Protein AF-A0A8T4WF55-F1 (afdb_monomer_lite)

Radius of gyration: 20.87 Å; chains: 1; bounding box: 48×41×67 Å

Secondary structure (DSSP, 8-state):
--HHHHHHHHHHHH---SS-EEE-SS-SS-SSSTTTSGGGGHHHHHHHHHHHHHTT--EEEE-SSSSEEEEEETTEEEEEE--SSSPP--BTTB--S-EEEEEEE-SS-EEEEEEETTS-EEEEEEES--SS--EEEESS-TT-EE-TT---EEEESS--SEEEEEETT---BSS-----SSSEEEEEEEEEE-TTS-EEEEEEEEEE---------SPPPSS---GGGGS---------------------

Foldseek 3Di:
DDDVVVVVLVVLVPDPDQEAEAEDAFFLFDQFQQCNGVNVCPVVSVVVVVSCLVSVHQEYEYEPQLFWDWDAFANYIYIYQHVCPDQHDDGLVHRGARWGWDWDDDPQKIKIFTAGPVGDTPDIDMPPDPDFKDKDWGDDDFQEEDAQQAFIDIGINHDFPDKWKDKPNDDTDRDNHGHHHDFAKMKIKIWTQHPVRDIDIDMGIYGHDHDDPPPDPDDDPPDDDDCVVVPPDGDRDDDDDDDDDDDDDDDD

pLDDT: mean 85.97, std 22.41, range [23.88, 98.75]

Structure (mmCIF, N/CA/C/O backbone):
data_AF-A0A8T4WF55-F1
#
_entry.id   AF-A0A8T4WF55-F1
#
loop_
_atom_site.group_PDB
_atom_site.id
_atom_site.type_symbol
_atom_site.label_atom_id
_atom_site.label_alt_id
_atom_site.label_comp_id
_atom_site.label_asym_id
_atom_site.label_entity_id
_atom_site.label_seq_id
_atom_site.pdbx_PDB_ins_code
_atom_site.Cartn_x
_atom_site.Cartn_y
_atom_site.Cartn_z
_atom_site.occupancy
_atom_site.B_iso_or_equiv
_atom_site.auth_seq_id
_atom_site.auth_comp_id
_atom_site.auth_asym_id
_atom_site.auth_atom_id
_atom_site.pdbx_PDB_model_num
ATOM 1 N N . THR A 1 1 ? -4.989 21.427 3.850 1.00 78.00 1 THR A N 1
ATOM 2 C CA . THR A 1 1 ? -5.454 22.526 4.748 1.00 78.00 1 THR A CA 1
ATOM 3 C C . THR A 1 1 ? -6.958 22.727 4.587 1.00 78.00 1 THR A C 1
ATOM 5 O O . THR A 1 1 ? -7.558 22.082 3.737 1.00 78.00 1 THR A O 1
ATOM 8 N N . GLY A 1 2 ? -7.578 23.625 5.363 1.00 93.19 2 GLY A N 1
ATOM 9 C CA . GLY A 1 2 ? -8.972 24.040 5.171 1.00 93.19 2 GLY A CA 1
ATOM 10 C C . GLY A 1 2 ? -9.966 23.303 6.067 1.00 93.19 2 GLY A C 1
ATOM 11 O O . GLY A 1 2 ? -9.605 22.371 6.779 1.00 93.19 2 GLY A O 1
ATOM 12 N N . ALA A 1 3 ? -11.232 23.720 6.001 1.00 97.38 3 ALA A N 1
ATOM 13 C CA . ALA A 1 3 ? -12.251 23.343 6.983 1.00 97.38 3 ALA A CA 1
ATOM 14 C C . ALA A 1 3 ? -12.479 21.824 7.120 1.00 97.38 3 ALA A C 1
ATOM 16 O O . ALA A 1 3 ? -12.722 21.350 8.222 1.00 97.38 3 ALA A O 1
ATOM 17 N N . GLN A 1 4 ? -12.386 21.050 6.029 1.00 96.25 4 GLN A N 1
ATOM 18 C CA . GLN A 1 4 ? -12.525 19.587 6.095 1.00 96.25 4 GLN A CA 1
ATOM 19 C C . GLN A 1 4 ? -11.337 18.932 6.808 1.00 96.25 4 GLN A C 1
ATOM 21 O O . GLN A 1 4 ? -11.531 18.016 7.598 1.00 96.25 4 GLN A O 1
ATOM 26 N N . TYR A 1 5 ? -10.119 19.406 6.540 1.00 96.62 5 TYR A N 1
ATOM 27 C CA . TYR A 1 5 ? -8.919 18.891 7.193 1.00 96.62 5 TYR A CA 1
ATOM 28 C C . TYR A 1 5 ? -8.912 19.253 8.682 1.00 96.62 5 TYR A C 1
ATOM 30 O O . TYR A 1 5 ? -8.642 18.399 9.512 1.00 96.62 5 TYR A O 1
ATOM 38 N N . GLU A 1 6 ? -9.247 20.501 9.022 1.00 97.62 6 GLU A N 1
ATOM 39 C CA . GLU A 1 6 ? -9.339 20.967 10.414 1.00 97.62 6 GLU A CA 1
ATOM 40 C C . GLU A 1 6 ? -10.391 20.177 11.203 1.00 97.62 6 GLU A C 1
ATOM 42 O O . GLU A 1 6 ? -10.099 19.696 12.290 1.00 97.62 6 GLU A O 1
ATOM 47 N N . TRP A 1 7 ? -11.570 19.942 10.616 1.00 98.19 7 TRP A N 1
ATOM 48 C CA . TRP A 1 7 ? -12.588 19.078 11.219 1.00 98.19 7 TRP A CA 1
ATOM 49 C C . TRP A 1 7 ? -12.083 17.649 11.465 1.00 98.19 7 TRP A C 1
ATOM 51 O O . TRP A 1 7 ? -12.358 17.081 12.516 1.00 98.19 7 TRP A O 1
ATOM 61 N N . LEU A 1 8 ? -11.358 17.066 10.506 1.00 98.31 8 LEU A N 1
ATOM 62 C CA . LEU A 1 8 ? -10.841 15.703 10.630 1.00 98.31 8 LEU A CA 1
ATOM 63 C C . LEU A 1 8 ? -9.774 15.593 11.725 1.00 98.31 8 LEU A C 1
ATOM 65 O O . LEU A 1 8 ? -9.762 14.605 12.453 1.00 98.31 8 LEU A O 1
ATOM 69 N N . VAL A 1 9 ? -8.905 16.601 11.849 1.00 98.44 9 VAL A N 1
ATOM 70 C CA . VAL A 1 9 ? -7.944 16.698 12.958 1.00 98.44 9 VAL A CA 1
ATOM 71 C C . VAL A 1 9 ? -8.695 16.710 14.288 1.00 98.44 9 VAL A C 1
ATOM 73 O O . VAL A 1 9 ? -8.457 15.839 15.118 1.00 98.44 9 VAL A O 1
ATOM 76 N N . ASP A 1 10 ? -9.662 17.617 14.452 1.00 98.25 10 ASP A N 1
ATOM 77 C CA . ASP A 1 10 ? -10.437 17.727 15.692 1.00 98.25 10 ASP A CA 1
ATOM 78 C C . ASP A 1 10 ? -11.186 16.417 16.029 1.00 98.25 10 ASP A C 1
ATOM 80 O O . ASP A 1 10 ? -11.230 15.997 17.188 1.00 98.25 10 ASP A O 1
ATOM 84 N N . ASP A 1 11 ? -11.773 15.739 15.037 1.00 98.25 11 ASP A N 1
ATOM 85 C CA . ASP A 1 11 ? -12.493 14.469 15.232 1.00 98.25 11 ASP A CA 1
ATOM 86 C C . ASP A 1 11 ? -11.556 13.339 15.699 1.00 98.25 11 ASP A C 1
ATOM 88 O O . ASP A 1 11 ? -11.872 12.606 16.642 1.00 98.25 11 ASP A O 1
ATOM 92 N N . LEU A 1 12 ? -10.369 13.235 15.090 1.00 98.31 12 LEU A N 1
ATOM 93 C CA . LEU A 1 12 ? -9.376 12.211 15.422 1.00 98.31 12 LEU A CA 1
ATOM 94 C C . LEU A 1 12 ? -8.677 12.458 16.767 1.00 98.31 12 LEU A C 1
ATOM 96 O O . LEU A 1 12 ? -8.427 11.482 17.487 1.00 98.31 12 LEU A O 1
ATOM 100 N N . GLU A 1 13 ? -8.410 13.721 17.112 1.00 97.31 13 GLU A N 1
ATOM 101 C CA . GLU A 1 13 ? -7.762 14.122 18.369 1.00 97.31 13 GLU A CA 1
ATOM 102 C C . GLU A 1 13 ? -8.701 13.982 19.580 1.00 97.31 13 GLU A C 1
ATOM 104 O O . GLU A 1 13 ? -8.257 13.738 20.705 1.00 97.31 13 GLU A O 1
ATOM 109 N N . THR A 1 14 ? -10.015 14.142 19.383 1.00 97.44 14 THR A N 1
ATOM 110 C CA . THR A 1 14 ? -10.989 14.144 20.492 1.00 97.44 14 THR A CA 1
ATOM 111 C C . THR A 1 14 ? -11.564 12.769 20.831 1.00 97.44 14 THR A C 1
ATOM 113 O O . THR A 1 14 ? -12.209 12.614 21.875 1.00 97.44 14 THR A O 1
ATOM 116 N N . THR A 1 15 ? -11.336 11.753 19.995 1.00 96.31 15 THR A N 1
ATOM 117 C CA . THR A 1 15 ? -11.817 10.387 20.240 1.00 96.31 15 THR A CA 1
ATOM 118 C C . THR A 1 15 ? -10.875 9.581 21.142 1.00 96.31 15 THR A C 1
ATOM 120 O O . THR A 1 15 ? -9.658 9.591 20.991 1.00 96.31 15 THR A O 1
ATOM 123 N N . ASP A 1 16 ? -11.449 8.804 22.065 1.00 95.25 16 ASP A N 1
ATOM 124 C CA . ASP A 1 16 ? -10.729 7.859 22.934 1.00 95.25 16 ASP A CA 1
ATOM 125 C C . ASP A 1 16 ? -10.690 6.426 22.368 1.00 95.25 16 ASP A C 1
ATOM 127 O O . ASP A 1 16 ? -10.241 5.482 23.028 1.00 95.25 16 ASP A O 1
ATOM 131 N N . LYS A 1 17 ? -11.214 6.232 21.151 1.00 95.12 17 LYS A N 1
ATOM 132 C CA . LYS A 1 17 ? -11.330 4.916 20.521 1.00 95.12 17 LYS A CA 1
ATOM 133 C C . LYS A 1 17 ? -9.976 4.472 19.977 1.00 95.12 17 LYS A C 1
ATOM 135 O O . LYS A 1 17 ? -9.333 5.188 19.220 1.00 95.12 17 LYS A O 1
ATOM 140 N N . GLN A 1 18 ? -9.586 3.250 20.334 1.00 93.06 18 GLN A N 1
ATOM 141 C CA . GLN A 1 18 ? -8.330 2.642 19.884 1.00 93.06 18 GLN A CA 1
ATOM 142 C C . GLN A 1 18 ? -8.372 2.196 18.422 1.00 93.06 18 GLN A C 1
ATOM 144 O O . GLN A 1 18 ? -7.344 2.177 17.758 1.00 93.06 18 GLN A O 1
ATOM 149 N N . ILE A 1 19 ? -9.553 1.814 17.934 1.00 96.00 19 ILE A N 1
ATOM 150 C CA . ILE A 1 19 ? -9.743 1.354 16.562 1.00 96.00 19 ILE A CA 1
ATOM 151 C C . ILE A 1 19 ? -10.453 2.465 15.797 1.00 96.00 19 ILE A C 1
ATOM 153 O O . ILE A 1 19 ? -11.597 2.803 16.115 1.00 96.00 19 ILE A O 1
ATOM 157 N N . LYS A 1 20 ? -9.766 3.032 14.805 1.00 97.50 20 LYS A N 1
ATOM 158 C CA . LYS A 1 20 ? -10.220 4.194 14.035 1.00 97.50 20 LYS A CA 1
ATOM 159 C C . LYS A 1 20 ? -10.255 3.837 12.549 1.00 97.50 20 LYS A C 1
ATOM 161 O O . LYS A 1 20 ? -9.233 3.475 11.969 1.00 97.50 20 LYS A O 1
ATOM 166 N N . PHE A 1 21 ? -11.435 3.940 11.949 1.00 97.88 21 PHE A N 1
ATOM 167 C CA . PHE A 1 21 ? -11.649 3.751 10.516 1.00 97.88 21 PHE A CA 1
ATOM 168 C C . PHE A 1 21 ? -11.911 5.112 9.888 1.00 97.88 21 PHE A C 1
ATOM 170 O O . PHE A 1 21 ? -12.849 5.798 10.296 1.00 97.88 21 PHE A O 1
ATOM 177 N N . VAL A 1 22 ? -11.127 5.480 8.880 1.00 98.62 22 VAL A N 1
ATOM 178 C CA . VAL A 1 22 ? -11.409 6.644 8.038 1.00 98.62 22 VAL A CA 1
ATOM 179 C C . VAL A 1 22 ? -11.886 6.142 6.682 1.00 98.62 22 VAL A C 1
ATOM 181 O O . VAL A 1 22 ? -11.303 5.223 6.115 1.00 98.62 22 VAL A O 1
ATOM 184 N N . ILE A 1 23 ? -12.970 6.718 6.167 1.00 98.38 23 ILE A N 1
ATOM 185 C CA . ILE A 1 23 ? -13.566 6.302 4.895 1.00 98.38 23 ILE A CA 1
ATOM 186 C C . ILE A 1 23 ? -13.604 7.503 3.958 1.00 98.38 23 ILE A C 1
ATOM 188 O O . ILE A 1 23 ? -14.176 8.542 4.289 1.00 98.38 23 ILE A O 1
ATOM 192 N N . GLY A 1 24 ? -13.006 7.348 2.781 1.00 97.56 24 GLY A N 1
ATOM 193 C CA . GLY A 1 24 ? -13.050 8.320 1.693 1.00 97.56 24 GLY A CA 1
ATOM 194 C C . GLY A 1 24 ? -13.413 7.652 0.371 1.00 97.56 24 GLY A C 1
ATOM 195 O O . GLY A 1 24 ? -13.607 6.444 0.310 1.00 97.56 24 GLY A O 1
ATOM 196 N N . HIS A 1 25 ? -13.551 8.431 -0.702 1.00 97.94 25 HIS A N 1
ATOM 197 C CA . HIS A 1 25 ? -13.807 7.849 -2.023 1.00 97.94 25 HIS A CA 1
ATOM 198 C C . HIS A 1 25 ? -12.514 7.559 -2.791 1.00 97.94 25 HIS A C 1
ATOM 200 O O . HIS A 1 25 ? -12.365 6.454 -3.302 1.00 97.94 25 HIS A O 1
ATOM 206 N N . GLN A 1 26 ? -11.602 8.533 -2.863 1.00 98.00 26 GLN A N 1
ATOM 207 C CA . GLN A 1 26 ? -10.385 8.457 -3.675 1.00 98.00 26 GLN A CA 1
ATOM 208 C C . GLN A 1 26 ? -9.217 7.838 -2.893 1.00 98.00 26 GLN A C 1
ATOM 210 O O . GLN A 1 26 ? -9.010 8.224 -1.746 1.00 98.00 26 GLN A O 1
ATOM 215 N N . PRO A 1 27 ? -8.426 6.934 -3.488 1.00 98.25 27 PRO A N 1
ATOM 216 C CA . PRO A 1 27 ? -7.264 6.340 -2.833 1.00 98.25 27 PRO A CA 1
ATOM 217 C C . PRO A 1 27 ? -6.122 7.345 -2.625 1.00 98.25 27 PRO A C 1
ATOM 219 O O . PRO A 1 27 ? -5.919 8.260 -3.426 1.00 98.25 27 PRO A O 1
ATOM 222 N N . MET A 1 28 ? -5.341 7.127 -1.560 1.00 97.75 28 MET A N 1
ATOM 223 C CA . MET A 1 28 ? -4.048 7.797 -1.329 1.00 97.75 28 MET A CA 1
ATOM 224 C C . MET A 1 28 ? -2.913 7.215 -2.180 1.00 97.75 28 MET A C 1
ATOM 226 O O . MET A 1 28 ? -1.934 7.907 -2.459 1.00 97.75 28 MET A O 1
ATOM 230 N N . TYR A 1 29 ? -3.063 5.953 -2.583 1.00 97.38 29 TYR A N 1
ATOM 231 C CA . TYR A 1 29 ? -2.099 5.181 -3.364 1.00 97.38 29 TYR A CA 1
ATOM 232 C C . TYR A 1 29 ? -2.840 4.422 -4.484 1.00 97.38 29 TYR A C 1
ATOM 234 O O . TYR A 1 29 ? -3.012 3.206 -4.372 1.00 97.38 29 TYR A O 1
ATOM 242 N N . PRO A 1 30 ? -3.376 5.123 -5.505 1.00 96.94 30 PRO A N 1
ATOM 243 C CA . PRO A 1 30 ? -4.105 4.490 -6.608 1.00 96.94 30 PRO A CA 1
ATOM 244 C C . PRO A 1 30 ? -3.258 3.490 -7.399 1.00 96.94 30 PRO A C 1
ATOM 246 O O . PRO A 1 30 ? -2.030 3.555 -7.426 1.00 96.94 30 PRO A O 1
ATOM 249 N N . LEU A 1 31 ? -3.954 2.600 -8.104 1.00 95.62 31 LEU A N 1
ATOM 250 C CA . LEU A 1 31 ? -3.421 1.629 -9.057 1.00 95.62 31 LEU A CA 1
ATOM 251 C C . LEU A 1 31 ? -3.990 1.805 -10.473 1.00 95.62 31 LEU A C 1
ATOM 253 O O . LEU A 1 31 ? -3.372 1.345 -11.431 1.00 95.62 31 LEU A O 1
ATOM 257 N N . SER A 1 32 ? -5.162 2.437 -10.629 1.00 93.38 32 SER A N 1
ATOM 258 C CA . SER A 1 32 ? -5.744 2.725 -11.955 1.00 93.38 32 SER A CA 1
ATOM 259 C C . SER A 1 32 ? -5.890 4.212 -12.265 1.00 93.38 32 SER A C 1
ATOM 261 O O . SER A 1 32 ? -5.684 4.608 -13.410 1.00 93.38 32 SER A O 1
ATOM 263 N N . HIS A 1 33 ? -6.200 5.042 -11.269 1.00 92.25 33 HIS A N 1
ATOM 264 C CA . HIS A 1 33 ? -6.388 6.486 -11.442 1.00 92.25 33 HIS A CA 1
ATOM 265 C C . HIS A 1 33 ? -5.172 7.298 -10.972 1.00 92.25 33 HIS A C 1
ATOM 267 O O . HIS A 1 33 ? -5.322 8.271 -10.225 1.00 92.25 33 HIS A O 1
ATOM 273 N N . LEU A 1 34 ? -3.973 6.901 -11.418 1.00 91.50 34 LEU A N 1
ATOM 274 C CA . LEU A 1 34 ? -2.717 7.614 -11.145 1.00 91.50 34 LEU A CA 1
ATOM 275 C C . LEU A 1 34 ? -2.807 9.077 -11.624 1.00 91.50 34 LEU A C 1
ATOM 277 O O . LEU A 1 34 ? -3.319 9.356 -12.712 1.00 91.50 34 LEU A O 1
ATOM 281 N N . GLY A 1 35 ? -2.356 10.017 -10.798 1.00 91.81 35 GLY A N 1
ATOM 282 C CA . GLY A 1 35 ? -2.393 11.461 -11.045 1.00 91.81 35 GLY A CA 1
ATOM 283 C C . GLY A 1 35 ? -3.795 12.081 -11.045 1.00 91.81 35 GLY A C 1
ATOM 284 O O . GLY A 1 35 ? -3.957 13.239 -11.433 1.00 91.81 35 GLY A O 1
ATOM 285 N N . SER A 1 36 ? -4.827 11.334 -10.643 1.00 92.75 36 SER A N 1
ATOM 286 C CA . SER A 1 36 ? -6.220 11.813 -10.605 1.00 92.75 36 SER A CA 1
ATOM 287 C C . SER A 1 36 ? -6.985 11.413 -9.339 1.00 92.75 36 SER A C 1
ATOM 289 O O . SER A 1 36 ? -8.174 11.723 -9.210 1.00 92.75 36 SER A O 1
ATOM 291 N N . SER A 1 37 ? -6.296 10.793 -8.376 1.00 96.06 37 SER A N 1
ATOM 292 C CA . SER A 1 37 ? -6.797 10.546 -7.023 1.00 96.06 37 SER A CA 1
ATOM 293 C C . SER A 1 37 ? -6.148 11.526 -6.041 1.00 96.06 37 SER A C 1
ATOM 295 O O . SER A 1 37 ? -5.860 12.665 -6.408 1.00 96.06 37 SER A O 1
ATOM 297 N N . LEU A 1 38 ? -5.941 11.138 -4.778 1.00 96.12 38 LEU A N 1
ATOM 298 C CA . LEU A 1 38 ? -5.274 12.020 -3.813 1.00 96.12 38 LEU A CA 1
ATOM 299 C C . LEU A 1 38 ? -3.782 12.215 -4.137 1.00 96.12 38 LEU A C 1
ATOM 301 O O . LEU A 1 38 ? -3.196 13.205 -3.713 1.00 96.12 38 LEU A O 1
ATOM 305 N N . ASP A 1 39 ? -3.199 11.325 -4.939 1.00 95.06 39 ASP A N 1
ATOM 306 C CA . ASP A 1 39 ? -1.834 11.409 -5.465 1.00 95.06 39 ASP A CA 1
ATOM 307 C C . ASP A 1 39 ? -1.608 12.583 -6.435 1.00 95.06 39 ASP A C 1
ATOM 309 O O . ASP A 1 39 ? -0.472 12.984 -6.643 1.00 95.06 39 ASP A O 1
ATOM 313 N N . ILE A 1 40 ? -2.664 13.227 -6.954 1.00 95.81 40 ILE A N 1
ATOM 314 C CA . ILE A 1 40 ? -2.520 14.470 -7.739 1.00 95.81 40 ILE A CA 1
ATOM 315 C C . ILE A 1 40 ? -1.833 15.598 -6.947 1.00 95.81 40 ILE A C 1
ATOM 317 O O . ILE A 1 40 ? -1.269 16.528 -7.526 1.00 95.81 40 ILE A O 1
ATOM 321 N N . ASN A 1 41 ? -1.915 15.549 -5.614 1.00 95.56 41 ASN A N 1
ATOM 322 C CA . ASN A 1 41 ? -1.215 16.453 -4.714 1.00 95.56 41 ASN A CA 1
ATOM 323 C C . ASN A 1 41 ? -0.567 15.643 -3.588 1.00 95.56 41 ASN A C 1
ATOM 325 O O . ASN A 1 41 ? -1.080 15.581 -2.468 1.00 95.56 41 ASN A O 1
ATOM 329 N N . GLU A 1 42 ? 0.581 15.046 -3.903 1.00 94.19 42 GLU A N 1
ATOM 330 C CA . GLU A 1 42 ? 1.373 14.217 -2.989 1.00 94.19 42 GLU A CA 1
ATOM 331 C C . GLU A 1 42 ? 1.662 14.913 -1.659 1.00 94.19 42 GLU A C 1
ATOM 333 O O . GLU A 1 42 ? 1.552 14.289 -0.613 1.00 94.19 42 GLU A O 1
ATOM 338 N N . THR A 1 43 ? 1.919 16.226 -1.658 1.00 96.00 43 THR A N 1
ATOM 339 C CA . THR A 1 43 ? 2.161 16.978 -0.415 1.00 96.00 43 THR A CA 1
ATOM 340 C C . THR A 1 43 ? 0.954 16.947 0.528 1.00 96.00 43 THR A C 1
ATOM 342 O O . THR A 1 43 ? 1.109 16.765 1.737 1.00 96.00 43 THR A O 1
ATOM 345 N N . GLU A 1 44 ? -0.264 17.123 0.010 1.00 95.94 44 GLU A N 1
ATOM 346 C CA . GLU A 1 44 ? -1.472 17.046 0.843 1.00 95.94 44 GLU A CA 1
ATOM 347 C C . GLU A 1 44 ? -1.848 15.591 1.177 1.00 95.94 44 GLU A C 1
ATOM 349 O O . GLU A 1 44 ? -2.332 15.337 2.282 1.00 95.94 44 GLU A O 1
ATOM 354 N N . ARG A 1 45 ? -1.573 14.633 0.278 1.00 96.94 45 ARG A N 1
ATOM 355 C CA . ARG A 1 45 ? -1.711 13.187 0.534 1.00 96.94 45 ARG A CA 1
ATOM 356 C C . ARG A 1 45 ? -0.801 12.736 1.671 1.00 96.94 45 ARG A C 1
ATOM 358 O O . ARG A 1 45 ? -1.277 12.108 2.612 1.00 96.94 45 ARG A O 1
ATOM 365 N N . ASP A 1 46 ? 0.475 13.103 1.628 1.00 97.44 46 ASP A N 1
ATOM 366 C CA . ASP A 1 46 ? 1.478 12.773 2.645 1.00 97.44 46 ASP A CA 1
ATOM 367 C C . ASP A 1 46 ? 1.141 13.420 3.982 1.00 97.44 46 ASP A C 1
ATOM 369 O O . ASP A 1 46 ? 1.255 12.791 5.030 1.00 97.44 46 ASP A O 1
ATOM 373 N N . ARG A 1 47 ? 0.644 14.661 3.959 1.00 97.75 47 ARG A N 1
ATOM 374 C CA . ARG A 1 47 ? 0.140 15.320 5.164 1.00 97.75 47 ARG A CA 1
ATOM 375 C C . ARG A 1 47 ? -1.035 14.560 5.784 1.00 97.75 47 ARG A C 1
ATOM 377 O O . ARG A 1 47 ? -1.097 14.437 7.006 1.00 97.75 47 ARG A O 1
ATOM 384 N N . LEU A 1 48 ? -1.973 14.080 4.968 1.00 98.00 48 LEU A N 1
ATOM 385 C CA . LEU A 1 48 ? -3.106 13.288 5.446 1.00 98.00 48 LEU A CA 1
ATOM 386 C C . LEU A 1 48 ? -2.645 11.938 6.009 1.00 98.00 48 LEU A C 1
ATOM 388 O O . LEU A 1 48 ? -3.075 11.551 7.093 1.00 98.00 48 LEU A O 1
ATOM 392 N N . GLN A 1 49 ? -1.721 11.264 5.322 1.00 98.44 49 GLN A N 1
ATOM 393 C CA . GLN A 1 49 ? -1.105 10.036 5.811 1.00 98.44 49 GLN A CA 1
ATOM 394 C C . GLN A 1 49 ? -0.381 10.268 7.146 1.00 98.44 49 GLN A C 1
ATOM 396 O O . GLN A 1 49 ? -0.562 9.490 8.077 1.00 98.44 49 GLN A O 1
ATOM 401 N N . ALA A 1 50 ? 0.386 11.352 7.283 1.00 98.25 50 ALA A N 1
ATOM 402 C CA . ALA A 1 50 ? 1.073 11.696 8.526 1.00 98.25 50 ALA A CA 1
ATOM 403 C C . ALA A 1 50 ? 0.092 11.933 9.684 1.00 98.25 50 ALA A C 1
ATOM 405 O O . ALA A 1 50 ? 0.336 11.456 10.790 1.00 98.25 50 ALA A O 1
ATOM 406 N N . LEU A 1 51 ? -1.043 12.597 9.427 1.00 98.56 51 LEU A N 1
ATOM 407 C CA . LEU A 1 51 ? -2.119 12.728 10.412 1.00 98.56 51 LEU A CA 1
ATOM 408 C C . LEU A 1 51 ? -2.660 11.353 10.831 1.00 98.56 51 LEU A C 1
ATOM 410 O O . LEU A 1 51 ? -2.847 11.102 12.017 1.00 98.56 51 LEU A O 1
ATOM 414 N N . PHE A 1 52 ? -2.891 10.448 9.877 1.00 98.69 52 PHE A N 1
ATOM 415 C CA . PHE A 1 52 ? -3.383 9.101 10.173 1.00 98.69 52 PHE A CA 1
ATOM 416 C C . PHE A 1 52 ? -2.402 8.291 11.019 1.00 98.69 52 PHE A C 1
ATOM 418 O O . PHE A 1 52 ? -2.831 7.618 11.955 1.00 98.69 52 PHE A O 1
ATOM 425 N N . VAL A 1 53 ? -1.102 8.397 10.741 1.00 98.50 53 VAL A N 1
ATOM 426 C CA . VAL A 1 53 ? -0.053 7.782 11.564 1.00 98.50 53 VAL A CA 1
ATOM 427 C C . VAL A 1 53 ? -0.049 8.391 12.969 1.00 98.50 53 VAL A C 1
ATOM 429 O O . VAL A 1 53 ? -0.145 7.659 13.952 1.00 98.50 53 VAL A O 1
ATOM 432 N N . GLN A 1 54 ? -0.005 9.725 13.074 1.00 98.06 54 GLN A N 1
ATOM 433 C CA . GLN A 1 54 ? 0.024 10.451 14.349 1.00 98.06 54 GLN A CA 1
ATOM 434 C C . GLN A 1 54 ? -1.169 10.088 15.244 1.00 98.06 54 GLN A C 1
ATOM 436 O O . GLN A 1 54 ? -1.010 9.851 16.442 1.00 98.06 54 GLN A O 1
ATOM 441 N N . GLU A 1 55 ? -2.358 9.998 14.651 1.00 98.31 55 GLU A N 1
ATOM 442 C CA . GLU A 1 55 ? -3.601 9.725 15.367 1.00 98.31 55 GLU A CA 1
ATOM 443 C C . GLU A 1 55 ? -3.912 8.230 15.511 1.00 98.31 55 GLU A C 1
ATOM 445 O O . GLU A 1 55 ? -4.991 7.878 15.996 1.00 98.31 55 GLU A O 1
ATOM 450 N N . ASN A 1 56 ? -2.981 7.338 15.151 1.00 97.25 56 ASN A N 1
ATOM 451 C CA . ASN A 1 56 ? -3.140 5.881 15.216 1.00 97.25 56 ASN A CA 1
ATOM 452 C C . ASN A 1 56 ? -4.402 5.385 14.483 1.00 97.25 56 ASN A C 1
ATOM 454 O O . ASN A 1 56 ? -5.175 4.571 15.000 1.00 97.25 56 ASN A O 1
ATOM 458 N N . VAL A 1 57 ? -4.646 5.903 13.277 1.00 98.50 57 VAL A N 1
ATOM 459 C CA . VAL A 1 57 ? -5.720 5.418 12.408 1.00 98.50 57 VAL A CA 1
ATOM 460 C C . VAL A 1 57 ? -5.436 3.973 12.013 1.00 98.50 57 VAL A C 1
ATOM 462 O O . VAL A 1 57 ? -4.383 3.651 11.477 1.00 98.50 57 VAL A O 1
ATOM 465 N N . THR A 1 58 ? -6.400 3.089 12.267 1.00 97.94 58 THR A N 1
ATOM 466 C CA . THR A 1 58 ? -6.265 1.656 11.985 1.00 97.94 58 THR A CA 1
ATOM 467 C C . THR A 1 58 ? -6.319 1.384 10.489 1.00 97.94 58 THR A C 1
ATOM 469 O O . THR A 1 58 ? -5.553 0.576 9.967 1.00 97.94 58 THR A O 1
ATOM 472 N N . THR A 1 59 ? -7.250 2.035 9.792 1.00 98.38 59 THR A N 1
ATOM 473 C CA . THR A 1 59 ? -7.403 1.843 8.355 1.00 98.38 59 THR A CA 1
ATOM 474 C C . THR A 1 59 ? -8.036 3.043 7.670 1.00 98.38 59 THR A C 1
ATOM 476 O O . THR A 1 59 ? -8.915 3.709 8.226 1.00 98.38 59 THR A O 1
ATOM 479 N N . TYR A 1 60 ? -7.598 3.270 6.437 1.00 98.75 60 TYR A N 1
ATOM 480 C CA . TYR A 1 60 ? -8.268 4.102 5.460 1.00 98.75 60 TYR A CA 1
ATOM 481 C C . TYR A 1 60 ? -8.915 3.211 4.396 1.00 98.75 60 TYR A C 1
ATOM 483 O O . TYR A 1 60 ? -8.231 2.434 3.728 1.00 98.75 60 TYR A O 1
ATOM 491 N N . VAL A 1 61 ? -10.234 3.319 4.241 1.00 98.56 61 VAL A N 1
ATOM 492 C CA . VAL A 1 61 ? -11.003 2.557 3.250 1.00 98.56 61 VAL A CA 1
ATOM 493 C C . VAL A 1 61 ? -11.492 3.495 2.159 1.00 98.56 61 VAL A C 1
ATOM 495 O O . VAL A 1 61 ? -12.064 4.552 2.439 1.00 98.56 61 VAL A O 1
ATOM 498 N N . CYS A 1 62 ? -11.298 3.089 0.911 1.00 98.56 62 CYS A N 1
ATOM 499 C CA . CYS A 1 62 ? -11.701 3.851 -0.259 1.00 98.56 62 CYS A CA 1
ATOM 500 C C . CYS A 1 62 ? -12.212 2.959 -1.395 1.00 98.56 62 CYS A C 1
ATOM 502 O O . CYS A 1 62 ? -12.286 1.736 -1.272 1.00 98.56 62 CYS A O 1
ATOM 504 N N . GLY A 1 63 ? -12.632 3.593 -2.488 1.00 97.69 63 GLY A N 1
ATOM 505 C CA . GLY A 1 63 ? -13.035 2.932 -3.724 1.00 97.69 63 GLY A CA 1
ATOM 506 C C . GLY A 1 63 ? -12.358 3.624 -4.898 1.00 97.69 63 GLY A C 1
ATOM 507 O O . GLY A 1 63 ? -11.137 3.730 -4.913 1.00 97.69 63 GLY A O 1
ATOM 508 N N . HIS A 1 64 ? -13.164 4.133 -5.836 1.00 97.88 64 HIS A N 1
ATOM 509 C CA . HIS A 1 64 ? -12.746 4.855 -7.048 1.00 97.88 64 HIS A CA 1
ATOM 510 C C . HIS A 1 64 ? -11.998 3.986 -8.070 1.00 97.88 64 HIS A C 1
ATOM 512 O O . HIS A 1 64 ? -12.457 3.834 -9.199 1.00 97.88 64 HIS A O 1
ATOM 518 N N . ASP A 1 65 ? -10.921 3.332 -7.655 1.00 97.62 65 ASP A N 1
ATOM 519 C CA . ASP A 1 65 ? -10.287 2.256 -8.404 1.00 97.62 65 ASP A CA 1
ATOM 520 C C . ASP A 1 65 ? -11.165 1.004 -8.303 1.00 97.62 65 ASP A C 1
ATOM 522 O O . ASP A 1 65 ? -11.290 0.404 -7.238 1.00 97.62 65 ASP A O 1
ATOM 526 N N . HIS A 1 66 ? -11.828 0.628 -9.402 1.00 98.00 66 HIS A N 1
ATOM 527 C CA . HIS A 1 66 ? -12.719 -0.535 -9.491 1.00 98.00 66 HIS A CA 1
ATOM 528 C C . HIS A 1 66 ? -11.950 -1.869 -9.482 1.00 98.00 66 HIS A C 1
ATOM 530 O O . HIS A 1 66 ? -11.946 -2.626 -10.453 1.00 98.00 66 HIS A O 1
ATOM 536 N N . LEU A 1 67 ? -11.263 -2.127 -8.377 1.00 98.06 67 LEU A N 1
ATOM 537 C CA . LEU A 1 67 ? -10.499 -3.325 -8.061 1.00 98.06 67 LEU A CA 1
ATOM 538 C C . LEU A 1 67 ? -10.372 -3.445 -6.537 1.00 98.06 67 LEU A C 1
ATOM 540 O O . LEU A 1 67 ? -10.797 -2.554 -5.794 1.00 98.06 67 LEU A O 1
ATOM 544 N N . PHE A 1 68 ? -9.834 -4.567 -6.077 1.00 98.44 68 PHE A N 1
ATOM 545 C CA . PHE A 1 68 ? -9.377 -4.735 -4.705 1.00 98.44 68 PHE A CA 1
ATOM 546 C C . PHE A 1 68 ? -7.872 -4.478 -4.614 1.00 98.44 68 PHE A C 1
ATOM 548 O O . PHE A 1 68 ? -7.106 -5.043 -5.393 1.00 98.44 68 PHE A O 1
ATOM 555 N N . ASP A 1 69 ? -7.444 -3.714 -3.617 1.00 98.38 69 ASP A N 1
ATOM 556 C CA . ASP A 1 69 ? -6.043 -3.657 -3.201 1.00 98.38 69 ASP A CA 1
ATOM 557 C C . ASP A 1 69 ? -5.950 -3.421 -1.696 1.00 98.38 69 ASP A C 1
ATOM 559 O O . ASP A 1 69 ? -6.799 -2.759 -1.090 1.00 98.38 69 ASP A O 1
ATOM 563 N N . ARG A 1 70 ? -4.894 -3.971 -1.099 1.00 98.00 70 ARG A N 1
ATOM 564 C CA . ARG A 1 70 ? -4.525 -3.692 0.279 1.00 98.00 70 ARG A CA 1
ATOM 565 C C . ARG A 1 70 ? -3.023 -3.478 0.364 1.00 98.00 70 ARG A C 1
ATOM 567 O O . ARG A 1 70 ? -2.237 -4.278 -0.145 1.00 98.00 70 ARG A O 1
ATOM 574 N N . MET A 1 71 ? -2.639 -2.437 1.086 1.00 97.75 71 MET A N 1
ATOM 575 C CA . MET A 1 71 ? -1.271 -2.200 1.537 1.00 97.75 71 MET A CA 1
ATOM 576 C C . MET A 1 71 ? -1.294 -1.624 2.951 1.00 97.75 71 MET A C 1
ATOM 578 O O . MET A 1 71 ? -2.318 -1.124 3.409 1.00 97.75 71 MET A O 1
ATOM 582 N N . THR A 1 72 ? -0.166 -1.665 3.643 1.00 98.50 72 THR A N 1
ATOM 583 C CA . THR A 1 72 ? 0.015 -0.957 4.911 1.00 98.50 72 THR A CA 1
ATOM 584 C C . THR A 1 72 ? 1.071 0.114 4.692 1.00 98.50 72 THR A C 1
ATOM 586 O O . THR A 1 72 ? 2.102 -0.174 4.086 1.00 98.50 72 THR A O 1
ATOM 589 N N . VAL A 1 73 ? 0.818 1.334 5.167 1.00 98.44 73 VAL A N 1
ATOM 590 C CA . VAL A 1 73 ? 1.803 2.423 5.144 1.00 98.44 73 VAL A CA 1
ATOM 591 C C . VAL A 1 73 ? 1.962 2.965 6.551 1.00 98.44 73 VAL A C 1
ATOM 593 O O . VAL A 1 73 ? 1.002 3.502 7.105 1.00 98.44 73 VAL A O 1
ATOM 596 N N . ASN A 1 74 ? 3.152 2.809 7.130 1.00 97.62 74 ASN A N 1
ATOM 597 C CA . ASN A 1 74 ? 3.507 3.305 8.465 1.00 97.62 74 ASN A CA 1
ATOM 598 C C . ASN A 1 74 ? 2.437 3.000 9.537 1.00 97.62 74 ASN A C 1
ATOM 600 O O . ASN A 1 74 ? 2.024 3.868 10.300 1.00 97.62 74 ASN A O 1
ATOM 604 N N . GLY A 1 75 ? 1.942 1.763 9.560 1.00 97.31 75 GLY A N 1
ATOM 605 C CA . GLY A 1 75 ? 0.945 1.261 10.508 1.00 97.31 75 GLY A CA 1
ATOM 606 C C . GLY A 1 75 ? -0.516 1.454 10.089 1.00 97.31 75 GLY A C 1
ATOM 607 O O . GLY A 1 75 ? -1.396 0.840 10.690 1.00 97.31 75 GLY A O 1
ATOM 608 N N . VAL A 1 76 ? -0.794 2.240 9.044 1.00 98.56 76 VAL A N 1
ATOM 609 C CA . VAL A 1 76 ? -2.158 2.503 8.559 1.00 98.56 76 VAL A CA 1
ATOM 610 C C . VAL A 1 76 ? -2.496 1.550 7.414 1.00 98.56 76 VAL A C 1
ATOM 612 O O . VAL A 1 76 ? -1.865 1.595 6.354 1.00 98.56 76 VAL A O 1
ATOM 615 N N . VAL A 1 77 ? -3.513 0.703 7.598 1.00 98.50 77 VAL A N 1
ATOM 616 C CA . VAL A 1 77 ? -3.978 -0.210 6.540 1.00 98.50 77 VAL A CA 1
ATOM 617 C C . VAL A 1 77 ? -4.786 0.565 5.504 1.00 98.50 77 VAL A C 1
ATOM 619 O O . VAL A 1 77 ? -5.845 1.112 5.805 1.00 98.50 77 VAL A O 1
ATOM 622 N N . GLN A 1 78 ? -4.315 0.579 4.269 1.00 98.56 78 GLN A N 1
ATOM 623 C CA . GLN A 1 78 ? -4.982 1.168 3.117 1.00 98.56 78 GLN A CA 1
ATOM 624 C C . GLN A 1 78 ? -5.770 0.072 2.404 1.00 98.56 78 GLN A C 1
ATOM 626 O O . GLN A 1 78 ? -5.192 -0.945 2.019 1.00 98.56 78 GLN A O 1
ATOM 631 N N . VAL A 1 79 ? -7.075 0.267 2.230 1.00 98.62 79 VAL A N 1
ATOM 632 C CA . VAL A 1 79 ? -7.942 -0.674 1.511 1.00 98.62 79 VAL A CA 1
ATOM 633 C C . VAL A 1 79 ? -8.645 0.049 0.373 1.00 98.62 79 VAL A C 1
ATOM 635 O O . VAL A 1 79 ? -9.426 0.976 0.604 1.00 98.62 79 VAL A O 1
ATOM 638 N N . ILE A 1 80 ? -8.417 -0.422 -0.848 1.00 98.62 80 ILE A N 1
ATOM 639 C CA . ILE A 1 80 ? -9.244 -0.108 -2.010 1.00 98.62 80 ILE A CA 1
ATOM 640 C C . ILE A 1 80 ? -10.271 -1.234 -2.145 1.00 98.62 80 ILE A C 1
ATOM 642 O O . ILE A 1 80 ? -9.915 -2.388 -2.360 1.00 98.62 80 ILE A O 1
ATOM 646 N N . SER A 1 81 ? -11.552 -0.899 -2.002 1.00 98.19 81 SER A N 1
ATOM 647 C CA . SER A 1 81 ? -12.690 -1.813 -2.150 1.00 98.19 81 SER A CA 1
ATOM 648 C C . SER A 1 81 ? -13.658 -1.284 -3.216 1.00 98.19 81 SER A C 1
ATOM 650 O O . SER A 1 81 ? -14.828 -1.011 -2.931 1.00 98.19 81 SER A O 1
ATOM 652 N N . GLY A 1 82 ? -13.177 -1.079 -4.447 1.00 97.88 82 GLY A N 1
ATOM 653 C CA . GLY A 1 82 ? -13.964 -0.456 -5.521 1.00 97.88 82 GLY A CA 1
ATOM 654 C C . GLY A 1 82 ? -14.709 -1.423 -6.447 1.00 97.88 82 GLY A C 1
ATOM 655 O O . GLY A 1 82 ? -15.402 -0.974 -7.357 1.00 97.88 82 GLY A O 1
ATOM 656 N N . GLY A 1 83 ? -14.604 -2.736 -6.235 1.00 97.12 83 GLY A N 1
ATOM 657 C CA . GLY A 1 83 ? -15.172 -3.769 -7.116 1.00 97.12 83 GLY A CA 1
ATOM 658 C C . GLY A 1 83 ? -16.639 -4.120 -6.848 1.00 97.12 83 GLY A C 1
ATOM 659 O O . GLY A 1 83 ? -17.003 -5.284 -6.906 1.00 97.12 83 GLY A O 1
ATOM 660 N N . ALA A 1 84 ? -17.500 -3.157 -6.510 1.00 95.31 84 ALA A N 1
ATOM 661 C CA . ALA A 1 84 ? -18.890 -3.447 -6.119 1.00 95.31 84 ALA A CA 1
ATOM 662 C C . ALA A 1 84 ? -19.885 -3.574 -7.300 1.00 95.31 84 ALA A C 1
ATOM 664 O O . ALA A 1 84 ? -21.089 -3.704 -7.068 1.00 95.31 84 ALA A O 1
ATOM 665 N N . GLY A 1 85 ? -19.416 -3.501 -8.555 1.00 94.62 85 GLY A N 1
ATOM 666 C CA . GLY A 1 85 ? -20.242 -3.733 -9.752 1.00 94.62 85 GLY A CA 1
ATOM 667 C C . GLY A 1 85 ? -20.124 -2.704 -10.885 1.00 94.62 85 GLY A C 1
ATOM 668 O O . GLY A 1 85 ? -20.775 -2.863 -11.918 1.00 94.62 85 GLY A O 1
ATOM 669 N N . ALA A 1 86 ? -19.323 -1.645 -10.731 1.00 96.50 86 ALA A N 1
ATOM 670 C CA . ALA A 1 86 ? -18.898 -0.839 -11.879 1.00 96.50 86 ALA A CA 1
ATOM 671 C C . ALA A 1 86 ? -17.829 -1.603 -12.695 1.00 96.50 86 ALA A C 1
ATOM 673 O O . ALA A 1 86 ? -17.181 -2.488 -12.137 1.00 96.50 86 ALA A O 1
ATOM 674 N N . PRO A 1 87 ? -17.620 -1.295 -13.994 1.00 97.62 87 PRO A N 1
ATOM 675 C CA . PRO A 1 87 ? -16.626 -1.997 -14.806 1.00 97.62 87 PRO A CA 1
ATOM 676 C C . PRO A 1 87 ? -15.243 -1.981 -14.155 1.00 97.62 87 PRO A C 1
ATOM 678 O O . PRO A 1 87 ? -14.722 -0.910 -13.842 1.00 97.62 87 PRO A O 1
ATOM 681 N N . LEU A 1 88 ? -14.682 -3.173 -13.959 1.00 97.56 88 LEU A N 1
ATOM 682 C CA . LEU A 1 88 ? -13.419 -3.376 -13.259 1.00 97.56 88 LEU A CA 1
ATOM 683 C C . LEU A 1 88 ? -12.232 -2.842 -14.066 1.00 97.56 88 LEU A C 1
ATOM 685 O O . LEU A 1 88 ? -12.218 -2.930 -15.298 1.00 97.56 88 LEU A O 1
ATOM 689 N N . TYR A 1 89 ? -11.202 -2.366 -13.368 1.00 95.00 89 TYR A N 1
ATOM 690 C CA . TYR A 1 89 ? -9.927 -2.005 -13.987 1.00 95.00 89 TYR A CA 1
ATOM 691 C C . TYR A 1 89 ? -8.931 -3.149 -13.843 1.00 95.00 89 TYR A C 1
ATOM 693 O O . TYR A 1 89 ? -8.488 -3.474 -12.745 1.00 95.00 89 TYR A O 1
ATOM 701 N N . SER A 1 90 ? -8.554 -3.756 -14.966 1.00 94.06 90 SER A N 1
ATOM 702 C CA . SER A 1 90 ? -7.453 -4.716 -15.003 1.00 94.06 90 SER A CA 1
ATOM 703 C C . SER A 1 90 ? -6.127 -3.969 -14.986 1.00 94.06 90 SER A C 1
ATOM 705 O O . SER A 1 90 ? -5.729 -3.385 -15.993 1.00 94.06 90 SER A O 1
ATOM 707 N N . THR A 1 91 ? -5.449 -3.994 -13.844 1.00 93.38 91 THR A N 1
ATOM 708 C CA . THR A 1 91 ? -4.120 -3.403 -13.674 1.00 93.38 91 THR A CA 1
ATOM 709 C C . THR A 1 91 ? -3.068 -4.506 -13.506 1.00 93.38 91 THR A C 1
ATOM 711 O O . THR A 1 91 ? -3.413 -5.638 -13.148 1.00 93.38 91 THR A O 1
ATOM 714 N N . PRO A 1 92 ? -1.774 -4.216 -13.732 1.00 93.38 92 PRO A N 1
ATOM 715 C CA . PRO A 1 92 ? -0.702 -5.185 -13.491 1.00 93.38 92 PRO A CA 1
ATOM 716 C C . PRO A 1 92 ? -0.604 -5.680 -12.038 1.00 93.38 92 PRO A C 1
ATOM 718 O O . PRO A 1 92 ? -0.026 -6.735 -11.791 1.00 93.38 92 PRO A O 1
ATOM 721 N N . TRP A 1 93 ? -1.182 -4.949 -11.079 1.00 93.19 93 TRP A N 1
ATOM 722 C CA . TRP A 1 93 ? -1.227 -5.331 -9.664 1.00 93.19 93 TRP A CA 1
ATOM 723 C C . TRP A 1 93 ? -2.321 -6.366 -9.342 1.00 93.19 93 TRP A C 1
ATOM 725 O O . TRP A 1 93 ? -2.322 -6.931 -8.250 1.00 93.19 93 TRP A O 1
ATOM 735 N N . GLY A 1 94 ? -3.228 -6.658 -10.281 1.00 94.94 94 GLY A N 1
ATOM 736 C CA . GLY A 1 94 ? -4.338 -7.587 -10.075 1.00 94.94 94 GLY A CA 1
ATOM 737 C C . GLY A 1 94 ? -5.555 -6.922 -9.427 1.00 94.94 94 GLY A C 1
ATOM 738 O O . GLY A 1 94 ? -5.870 -5.772 -9.714 1.00 94.94 94 GLY A O 1
ATOM 739 N N . GLY A 1 95 ? -6.305 -7.674 -8.618 1.00 96.25 95 GLY A N 1
ATOM 740 C CA . GLY A 1 95 ? -7.452 -7.135 -7.871 1.00 96.25 95 GLY A CA 1
ATOM 741 C C . GLY A 1 95 ? -8.745 -6.931 -8.670 1.00 96.25 95 GLY A C 1
ATOM 742 O O . GLY A 1 95 ? -9.769 -6.567 -8.097 1.00 96.25 95 GLY A O 1
ATOM 743 N N . ALA A 1 96 ? -8.732 -7.160 -9.984 1.00 97.19 96 ALA A N 1
ATOM 744 C CA . ALA A 1 96 ? -9.892 -6.970 -10.851 1.00 97.19 96 ALA A CA 1
ATOM 745 C C . ALA A 1 96 ? -10.902 -8.125 -10.722 1.00 97.19 96 ALA A C 1
ATOM 747 O O . ALA A 1 96 ? -10.931 -9.039 -11.547 1.00 97.19 96 ALA A O 1
ATOM 748 N N . TYR A 1 97 ? -11.736 -8.075 -9.686 1.00 97.44 97 TYR A N 1
ATOM 749 C CA . TYR A 1 97 ? -12.868 -8.977 -9.475 1.00 97.44 97 TYR A CA 1
ATOM 750 C C . TYR A 1 97 ? -13.970 -8.273 -8.674 1.00 97.44 97 TYR A C 1
ATOM 752 O O . TYR A 1 97 ? -13.693 -7.366 -7.882 1.00 97.44 97 TYR A O 1
ATOM 760 N N . ASP A 1 98 ? -15.220 -8.696 -8.864 1.00 98.31 98 ASP A N 1
ATOM 761 C CA . ASP A 1 98 ? -16.334 -8.171 -8.077 1.00 98.31 98 ASP A CA 1
ATOM 762 C C . ASP A 1 98 ? -16.260 -8.699 -6.637 1.00 98.31 98 ASP A C 1
ATOM 764 O O . ASP A 1 98 ? -16.183 -9.912 -6.418 1.00 98.31 98 ASP A O 1
ATOM 768 N N . HIS A 1 99 ? -16.289 -7.799 -5.654 1.00 98.19 99 HIS A N 1
ATOM 769 C CA . HIS A 1 99 ? -16.128 -8.140 -4.241 1.00 98.19 99 HIS A CA 1
ATOM 770 C C . HIS A 1 99 ? -16.789 -7.140 -3.290 1.00 98.19 99 HIS A C 1
ATOM 772 O O . HIS A 1 99 ? -17.217 -6.046 -3.660 1.00 98.19 99 HIS A O 1
ATOM 778 N N . TYR A 1 100 ? -16.810 -7.524 -2.017 1.00 97.94 100 TYR A N 1
ATOM 779 C CA . TYR A 1 100 ? -16.986 -6.628 -0.881 1.00 97.94 100 TYR A CA 1
ATOM 780 C C . TYR A 1 100 ? -15.972 -6.980 0.213 1.00 97.94 100 TYR A C 1
ATOM 782 O O . TYR A 1 100 ? -15.514 -8.120 0.301 1.00 97.94 100 TYR A O 1
ATOM 790 N N . VAL A 1 101 ? -15.630 -6.015 1.067 1.00 98.06 101 VAL A N 1
ATOM 791 C CA . VAL A 1 101 ? -14.767 -6.258 2.231 1.00 98.06 101 VAL A CA 1
ATOM 792 C C . VAL A 1 101 ? -15.622 -6.456 3.479 1.00 98.06 101 VAL A C 1
ATOM 794 O O . VAL A 1 101 ? -16.460 -5.617 3.816 1.00 98.06 101 VAL A O 1
ATOM 797 N N . ARG A 1 102 ? -15.410 -7.569 4.183 1.00 97.69 102 ARG A N 1
ATOM 798 C CA . ARG A 1 102 ? -15.944 -7.799 5.529 1.00 97.69 102 ARG A CA 1
ATOM 799 C C . ARG A 1 102 ? -14.864 -7.473 6.550 1.00 97.69 102 ARG A C 1
ATOM 801 O O . ARG A 1 102 ? -13.751 -7.977 6.445 1.00 97.69 102 ARG A O 1
ATOM 808 N N . THR A 1 103 ? -15.221 -6.689 7.564 1.00 97.06 103 THR A N 1
ATOM 809 C CA . THR A 1 103 ? -14.341 -6.430 8.705 1.00 97.06 103 THR A CA 1
ATOM 810 C C . THR A 1 103 ? -14.940 -6.989 9.989 1.00 97.06 103 THR A C 1
ATOM 812 O O . THR A 1 103 ? -16.009 -6.547 10.414 1.00 97.06 103 THR A O 1
ATOM 815 N N . ASN A 1 104 ? -14.243 -7.924 10.636 1.00 97.12 104 ASN A N 1
ATOM 816 C CA . ASN A 1 104 ? -14.589 -8.383 11.980 1.00 97.12 104 ASN A CA 1
ATOM 817 C C . ASN A 1 104 ? -13.751 -7.611 13.000 1.00 97.12 104 ASN A C 1
ATOM 819 O O . ASN A 1 104 ? -12.522 -7.623 12.946 1.00 97.12 104 ASN A O 1
ATOM 823 N N . VAL A 1 105 ? -14.416 -6.942 13.941 1.00 96.56 105 VAL A N 1
ATOM 824 C CA . VAL A 1 105 ? -13.762 -6.108 14.956 1.00 96.56 105 VAL A CA 1
ATOM 825 C C . VAL A 1 105 ? -14.020 -6.688 16.341 1.00 96.56 105 VAL A C 1
ATOM 827 O O . VAL A 1 105 ? -15.163 -6.937 16.725 1.00 96.56 105 VAL A O 1
ATOM 830 N N . SER A 1 106 ? -12.949 -6.871 17.105 1.00 94.00 106 SER A N 1
ATOM 831 C CA . SER A 1 106 ? -12.979 -7.234 18.522 1.00 94.00 106 SER A CA 1
ATOM 832 C C . SER A 1 106 ? -12.167 -6.231 19.342 1.00 94.00 106 SER A C 1
ATOM 834 O O . SER A 1 106 ? -11.579 -5.298 18.803 1.00 94.00 106 SER A O 1
ATOM 836 N N . THR A 1 107 ? -12.098 -6.425 20.658 1.00 88.81 107 THR A N 1
ATOM 837 C CA . THR A 1 107 ? -11.293 -5.566 21.541 1.00 88.81 107 THR A CA 1
ATOM 838 C C . THR A 1 107 ? -9.786 -5.694 21.321 1.00 88.81 107 THR A C 1
ATOM 840 O O . THR A 1 107 ? -9.046 -4.847 21.802 1.00 88.81 107 THR A O 1
ATOM 843 N N . THR A 1 108 ? -9.317 -6.756 20.660 1.00 89.38 108 THR A N 1
ATOM 844 C CA . THR A 1 108 ? -7.878 -7.047 20.501 1.00 89.38 108 THR A CA 1
ATOM 845 C C . THR A 1 108 ? -7.463 -7.331 19.064 1.00 89.38 108 THR A C 1
ATOM 847 O O . THR A 1 108 ? -6.280 -7.527 18.810 1.00 89.38 108 THR A O 1
ATOM 850 N N . ARG A 1 109 ? -8.419 -7.426 18.135 1.00 95.00 109 ARG A N 1
ATOM 851 C CA . ARG A 1 109 ? -8.166 -7.874 16.766 1.00 95.00 109 ARG A CA 1
ATOM 852 C C . ARG A 1 109 ? -9.102 -7.196 15.779 1.00 95.00 109 ARG A C 1
ATOM 854 O O . ARG A 1 109 ? -10.299 -7.084 16.062 1.00 95.00 109 ARG A O 1
ATOM 861 N N . VAL A 1 110 ? -8.560 -6.827 14.625 1.00 97.56 110 VAL A N 1
ATOM 862 C CA . VAL A 1 110 ? -9.323 -6.430 13.438 1.00 97.56 110 VAL A CA 1
ATOM 863 C C . VAL A 1 110 ? -8.954 -7.376 12.308 1.00 97.56 110 VAL A C 1
ATOM 865 O O . VAL A 1 110 ? -7.776 -7.567 12.026 1.00 97.56 110 VAL A O 1
ATOM 868 N N . GLU A 1 111 ? -9.951 -7.983 11.681 1.00 97.75 111 GLU A N 1
ATOM 869 C CA . GLU A 1 111 ? -9.770 -8.899 10.557 1.00 97.75 111 GLU A CA 1
ATOM 870 C C . GLU A 1 111 ? -10.472 -8.319 9.336 1.00 97.75 111 GLU A C 1
ATOM 872 O O . GLU A 1 111 ? -11.642 -7.956 9.426 1.00 97.75 111 GLU A O 1
ATOM 877 N N . PHE A 1 112 ? -9.771 -8.252 8.211 1.00 98.00 112 PHE A N 1
ATOM 878 C CA . PHE A 1 112 ? -10.296 -7.836 6.916 1.00 98.00 112 PHE A CA 1
ATOM 879 C C . PHE A 1 112 ? -10.331 -9.044 5.989 1.00 98.00 112 PHE A C 1
ATOM 881 O O . PHE A 1 112 ? -9.346 -9.774 5.902 1.00 98.00 112 PHE A O 1
ATOM 888 N N . GLU A 1 113 ? -11.439 -9.235 5.284 1.00 98.38 113 GLU A N 1
ATOM 889 C CA . GLU A 1 113 ? -11.594 -10.277 4.271 1.00 98.38 113 GLU A CA 1
ATOM 890 C C . GLU A 1 113 ? -12.183 -9.661 3.003 1.00 98.38 113 GLU A C 1
ATOM 892 O O . GLU A 1 113 ? -13.286 -9.110 3.044 1.00 98.38 113 GLU A O 1
ATOM 897 N N . ALA A 1 114 ? -11.470 -9.768 1.882 1.00 98.19 114 ALA A N 1
ATOM 898 C CA . ALA A 1 114 ? -12.017 -9.456 0.566 1.00 98.19 114 ALA A CA 1
ATOM 899 C C . ALA A 1 114 ? -12.760 -10.686 0.044 1.00 98.19 114 ALA A C 1
ATOM 901 O O . ALA A 1 114 ? -12.152 -11.737 -0.171 1.00 98.19 114 ALA A O 1
ATOM 902 N N . ILE A 1 115 ? -14.075 -10.568 -0.122 1.00 98.50 115 ILE A N 1
ATOM 903 C CA . ILE A 1 115 ? -14.957 -11.686 -0.459 1.00 98.50 115 ILE A CA 1
ATOM 904 C C . ILE A 1 115 ? -15.524 -11.462 -1.857 1.00 98.50 115 ILE A C 1
ATOM 906 O O . ILE A 1 115 ? -16.195 -10.457 -2.106 1.00 98.50 115 ILE A O 1
ATOM 910 N N . GLN A 1 116 ? -15.257 -12.406 -2.754 1.00 97.81 116 GLN A N 1
ATOM 911 C CA . GLN A 1 116 ? -15.798 -12.432 -4.108 1.00 97.81 116 GLN A CA 1
ATOM 912 C C . GLN A 1 116 ? -17.289 -12.789 -4.111 1.00 97.81 116 GLN A C 1
ATOM 914 O O . GLN A 1 116 ? -17.844 -13.298 -3.135 1.00 97.81 116 GLN A O 1
ATOM 919 N N . THR A 1 117 ? -17.969 -12.523 -5.226 1.00 95.69 117 THR A N 1
ATOM 920 C CA . THR A 1 117 ? -19.424 -12.751 -5.350 1.00 95.69 117 THR A CA 1
ATOM 921 C C . THR A 1 117 ? -19.855 -14.220 -5.263 1.00 95.69 117 THR A C 1
ATOM 923 O O . THR A 1 117 ? -21.017 -14.494 -4.958 1.00 95.69 117 THR A O 1
ATOM 926 N N . ASP A 1 118 ? -18.942 -15.164 -5.482 1.00 96.25 118 ASP A N 1
ATOM 927 C CA . ASP A 1 118 ? -19.145 -16.604 -5.277 1.00 96.25 118 ASP A CA 1
ATOM 928 C C . ASP A 1 118 ? -18.887 -17.064 -3.828 1.00 96.25 118 ASP A C 1
ATOM 930 O O . ASP A 1 118 ? -19.194 -18.206 -3.480 1.00 96.25 118 ASP A O 1
ATOM 934 N N . GLY A 1 119 ? -18.410 -16.162 -2.964 1.00 96.44 119 GLY A N 1
ATOM 935 C CA . GLY A 1 119 ? -18.083 -16.421 -1.565 1.00 96.44 119 GLY A CA 1
ATOM 936 C C . GLY A 1 119 ? -16.613 -16.758 -1.311 1.00 96.44 119 GLY A C 1
ATOM 937 O O . GLY A 1 119 ? -16.249 -16.928 -0.144 1.00 96.44 119 GLY A O 1
ATOM 938 N N . ASP A 1 120 ? -15.771 -16.826 -2.347 1.00 97.19 120 ASP A N 1
ATOM 939 C CA . ASP A 1 120 ? -14.342 -17.080 -2.180 1.00 97.19 120 ASP A CA 1
ATOM 940 C C . ASP A 1 120 ? -13.647 -15.887 -1.510 1.00 97.19 120 ASP A C 1
ATOM 942 O O . ASP A 1 120 ? -13.865 -14.722 -1.852 1.00 97.19 120 ASP A O 1
ATOM 946 N N . ILE A 1 121 ? -12.777 -16.180 -0.542 1.00 97.94 121 ILE A N 1
ATOM 947 C CA . ILE A 1 121 ? -11.958 -15.170 0.133 1.00 97.94 121 ILE A CA 1
ATOM 948 C C . ILE A 1 121 ? -10.691 -14.970 -0.697 1.00 97.94 121 ILE A C 1
ATOM 950 O O . ILE A 1 121 ? -9.830 -15.850 -0.738 1.00 97.94 121 ILE A O 1
ATOM 954 N N . ALA A 1 122 ? -10.589 -13.818 -1.355 1.00 96.31 122 ALA A N 1
ATOM 955 C CA . ALA A 1 122 ? -9.450 -13.470 -2.200 1.00 96.31 122 ALA A CA 1
ATOM 956 C C . ALA A 1 122 ? -8.250 -12.951 -1.393 1.00 96.31 122 ALA A C 1
ATOM 958 O O . ALA A 1 122 ? -7.111 -13.211 -1.764 1.00 96.31 122 ALA A O 1
ATOM 959 N N . GLU A 1 123 ? -8.508 -12.256 -0.283 1.00 96.44 123 GLU A N 1
ATOM 960 C CA . GLU A 1 123 ? -7.489 -11.720 0.625 1.00 96.44 123 GLU A CA 1
ATOM 961 C C . GLU A 1 123 ? -7.998 -11.804 2.064 1.00 96.44 123 GLU A C 1
ATOM 963 O O . GLU A 1 123 ? -9.183 -11.569 2.325 1.00 96.44 123 GLU A O 1
ATOM 968 N N . ASN A 1 124 ? -7.097 -12.090 3.006 1.00 96.88 124 ASN A N 1
ATOM 969 C CA . ASN A 1 124 ? -7.343 -11.888 4.429 1.00 96.88 124 ASN A CA 1
ATOM 970 C C . ASN A 1 124 ? -6.179 -11.128 5.077 1.00 96.88 124 ASN A C 1
ATOM 972 O O . ASN A 1 124 ? -5.018 -11.382 4.770 1.00 96.88 124 ASN A O 1
ATOM 976 N N . TYR A 1 125 ? -6.490 -10.212 5.992 1.00 97.50 125 TYR A N 1
ATOM 977 C CA . TYR A 1 125 ? -5.487 -9.454 6.736 1.00 97.50 125 TYR A CA 1
ATOM 978 C C . TYR A 1 125 ? -5.919 -9.272 8.189 1.00 97.50 125 TYR A C 1
ATOM 980 O O . TYR A 1 125 ? -7.102 -9.113 8.485 1.00 97.50 125 TYR A O 1
ATOM 988 N N . THR A 1 126 ? -4.968 -9.325 9.119 1.00 97.56 126 THR A N 1
ATOM 989 C CA . THR A 1 126 ? -5.231 -9.265 10.560 1.00 97.56 126 THR A CA 1
ATOM 990 C C . THR A 1 126 ? -4.347 -8.225 11.228 1.00 97.56 126 THR A C 1
ATOM 992 O O . THR A 1 126 ? -3.137 -8.227 11.028 1.00 97.56 126 THR A O 1
ATOM 995 N N . LEU A 1 127 ? -4.954 -7.415 12.095 1.00 96.81 127 LEU A N 1
ATOM 996 C CA . LEU A 1 127 ? -4.269 -6.574 13.070 1.00 96.81 127 LEU A CA 1
ATOM 997 C C . LEU A 1 127 ? -4.469 -7.112 14.502 1.00 96.81 127 LEU A C 1
ATOM 999 O O . LEU A 1 127 ? -5.591 -7.529 14.811 1.00 96.81 127 LEU A O 1
ATOM 1003 N N . PRO A 1 128 ? -3.452 -7.050 15.385 1.00 94.75 128 PRO A N 1
ATOM 1004 C CA . PRO A 1 128 ? -2.082 -6.633 15.075 1.00 94.75 128 PRO A CA 1
ATOM 1005 C C . PRO A 1 128 ? -1.422 -7.608 14.092 1.00 94.75 128 PRO A C 1
ATOM 1007 O O . PRO A 1 128 ? -1.690 -8.808 14.117 1.00 94.75 128 PRO A O 1
ATOM 1010 N N . TYR A 1 129 ? -0.612 -7.065 13.188 1.00 93.50 129 TYR A N 1
ATOM 1011 C CA . TYR A 1 129 ? 0.138 -7.859 12.225 1.00 93.50 129 TYR A CA 1
ATOM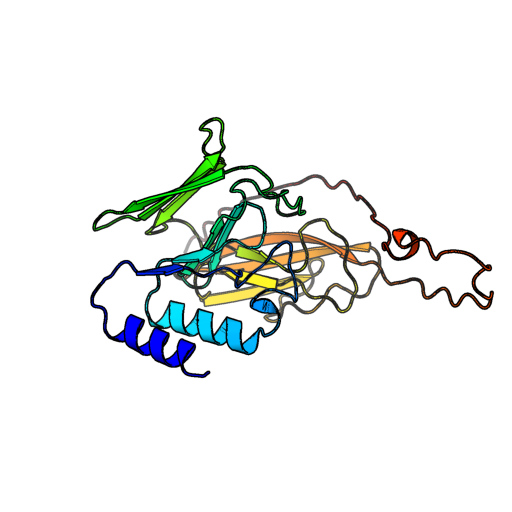 1012 C C . TYR A 1 129 ? 1.393 -8.409 12.912 1.00 93.50 129 TYR A C 1
ATOM 1014 O O . TYR A 1 129 ? 2.140 -7.656 13.528 1.00 93.50 129 TYR A O 1
ATOM 1022 N N . GLU A 1 130 ? 1.603 -9.725 12.837 1.00 88.19 130 GLU A N 1
ATOM 1023 C CA . GLU A 1 130 ? 2.716 -10.430 13.502 1.00 88.19 130 GLU A CA 1
ATOM 1024 C C . GLU A 1 130 ? 3.791 -10.915 12.508 1.00 88.19 130 GLU A C 1
ATOM 1026 O O . GLU A 1 130 ? 4.474 -11.913 12.746 1.00 88.19 130 GLU A O 1
ATOM 1031 N N . GLY A 1 131 ? 3.918 -10.251 11.358 1.00 89.94 131 GLY A N 1
ATOM 1032 C CA . GLY A 1 131 ? 4.915 -10.583 10.341 1.00 89.94 131 GLY A CA 1
ATOM 1033 C C . GLY A 1 131 ? 6.054 -9.570 10.256 1.00 89.94 131 GLY A C 1
ATOM 1034 O O . GLY A 1 131 ? 6.075 -8.563 10.955 1.00 89.94 131 GLY A O 1
ATOM 1035 N N . CYS A 1 132 ? 7.000 -9.844 9.360 1.00 93.62 132 CYS A N 1
ATOM 1036 C CA . CYS A 1 132 ? 8.057 -8.898 9.021 1.00 93.62 132 CYS A CA 1
ATOM 1037 C C . CYS A 1 132 ? 7.489 -7.701 8.248 1.00 93.62 132 CYS A C 1
ATOM 1039 O O . CYS A 1 132 ? 6.464 -7.846 7.571 1.00 93.62 132 CYS A O 1
ATOM 1041 N N . ILE A 1 133 ? 8.189 -6.565 8.302 1.00 96.81 133 ILE A N 1
ATOM 1042 C CA . ILE A 1 133 ? 7.880 -5.353 7.533 1.00 96.81 133 ILE A CA 1
ATOM 1043 C C . ILE A 1 133 ? 7.509 -5.678 6.077 1.00 96.81 133 ILE A C 1
ATOM 1045 O O . ILE A 1 133 ? 8.231 -6.369 5.352 1.00 96.81 133 ILE A O 1
ATOM 1049 N N . GLU A 1 134 ? 6.341 -5.206 5.650 1.00 97.56 134 GLU A N 1
ATOM 1050 C CA . GLU A 1 134 ? 5.885 -5.353 4.274 1.00 97.56 134 GLU A CA 1
ATOM 1051 C C . GLU A 1 134 ? 6.516 -4.262 3.406 1.00 97.56 134 GLU A C 1
ATOM 1053 O O . GLU A 1 134 ? 6.574 -3.103 3.803 1.00 97.56 134 GLU A O 1
ATOM 1058 N N . ILE A 1 135 ? 6.932 -4.627 2.192 1.00 98.19 135 ILE A N 1
ATOM 1059 C CA . ILE A 1 135 ? 7.436 -3.701 1.168 1.00 98.19 135 ILE A CA 1
ATOM 1060 C C . ILE A 1 135 ? 6.419 -3.672 0.023 1.00 98.19 135 ILE A C 1
ATOM 1062 O O . ILE A 1 135 ? 6.156 -4.716 -0.584 1.00 98.19 135 ILE A O 1
ATOM 1066 N N . ALA A 1 136 ? 5.843 -2.517 -0.289 1.00 97.44 136 ALA A N 1
ATOM 1067 C CA . ALA A 1 136 ? 4.833 -2.344 -1.333 1.00 97.44 136 ALA A CA 1
ATOM 1068 C C . ALA A 1 136 ? 5.361 -1.468 -2.478 1.00 97.44 136 ALA A C 1
ATOM 1070 O O . ALA A 1 136 ? 5.907 -0.400 -2.233 1.00 97.44 136 ALA A O 1
ATOM 1071 N N . LEU A 1 137 ? 5.169 -1.922 -3.720 1.00 96.81 137 LEU A N 1
ATOM 1072 C CA . LEU A 1 137 ? 5.541 -1.209 -4.947 1.00 96.81 137 LEU A CA 1
ATOM 1073 C C . LEU A 1 137 ? 4.330 -0.478 -5.545 1.00 96.81 137 LEU A C 1
ATOM 1075 O O . LEU A 1 137 ? 3.244 -1.060 -5.662 1.00 96.81 137 LEU A O 1
ATOM 1079 N N . ARG A 1 138 ? 4.525 0.772 -5.961 1.00 94.56 138 ARG A N 1
ATOM 1080 C CA . ARG A 1 138 ? 3.532 1.643 -6.606 1.00 94.56 138 ARG A CA 1
ATOM 1081 C C . ARG A 1 138 ? 4.156 2.410 -7.775 1.00 94.56 138 ARG A C 1
ATOM 1083 O O . ARG A 1 138 ? 5.365 2.349 -7.985 1.00 94.56 138 ARG A O 1
ATOM 1090 N N . GLU A 1 139 ? 3.291 3.106 -8.514 1.00 90.44 139 GLU A N 1
ATOM 1091 C CA . GLU A 1 139 ? 3.582 3.919 -9.709 1.00 90.44 139 GLU A CA 1
ATOM 1092 C C . GLU A 1 139 ? 4.004 3.089 -10.923 1.00 90.44 139 GLU A C 1
ATOM 1094 O O . GLU A 1 139 ? 3.285 3.062 -11.920 1.00 90.44 139 GLU A O 1
ATOM 1099 N N . ILE A 1 140 ? 5.079 2.310 -10.808 1.00 92.06 140 ILE A N 1
ATOM 1100 C CA . ILE A 1 140 ? 5.555 1.411 -11.861 1.00 92.06 140 ILE A CA 1
ATOM 1101 C C . ILE A 1 140 ? 5.423 -0.019 -11.360 1.00 92.06 140 ILE A C 1
ATOM 1103 O O . ILE A 1 140 ? 5.995 -0.398 -10.338 1.00 92.06 140 ILE A O 1
ATOM 1107 N N . ALA A 1 141 ? 4.639 -0.831 -12.060 1.00 92.31 141 ALA A N 1
ATOM 1108 C CA . ALA A 1 141 ? 4.414 -2.205 -11.650 1.00 92.31 141 ALA A CA 1
ATOM 1109 C C . ALA A 1 141 ? 5.633 -3.094 -11.933 1.00 92.31 141 ALA A C 1
ATOM 1111 O O . ALA A 1 141 ? 6.423 -2.875 -12.849 1.00 92.31 141 ALA A O 1
ATOM 1112 N N . ASN A 1 142 ? 5.772 -4.161 -11.148 1.00 92.81 142 ASN A N 1
ATOM 1113 C CA . ASN A 1 142 ? 6.814 -5.147 -11.391 1.00 92.81 142 ASN A CA 1
ATOM 1114 C C . ASN A 1 142 ? 6.616 -5.788 -12.774 1.00 92.81 142 ASN A C 1
ATOM 1116 O O . ASN A 1 142 ? 5.493 -6.094 -13.177 1.00 92.81 142 ASN A O 1
ATOM 1120 N N . THR A 1 143 ? 7.713 -6.055 -13.472 1.00 92.00 143 THR A N 1
ATOM 1121 C CA . THR A 1 143 ? 7.782 -6.638 -14.821 1.00 92.00 143 THR A CA 1
ATOM 1122 C C . THR A 1 143 ? 7.150 -5.799 -15.937 1.00 92.00 143 THR A C 1
ATOM 1124 O O . THR A 1 143 ? 6.936 -6.314 -17.034 1.00 92.00 143 THR A O 1
ATOM 1127 N N . THR A 1 144 ? 6.876 -4.512 -15.698 1.00 87.19 144 THR A N 1
ATOM 1128 C CA . THR A 1 144 ? 6.390 -3.591 -16.738 1.00 87.19 144 THR A CA 1
ATOM 1129 C C . THR A 1 144 ? 7.498 -2.698 -17.285 1.00 87.19 144 THR A C 1
ATOM 1131 O O . THR A 1 144 ? 8.627 -2.686 -16.786 1.00 87.19 144 THR A O 1
ATOM 1134 N N . ALA A 1 145 ? 7.180 -1.980 -18.361 1.00 89.50 145 ALA A N 1
ATOM 1135 C CA . ALA A 1 145 ? 8.073 -0.991 -18.939 1.00 89.50 145 ALA A CA 1
ATOM 1136 C C . ALA A 1 145 ? 7.859 0.395 -18.312 1.00 89.50 145 ALA A C 1
ATOM 1138 O O . ALA A 1 145 ? 6.748 0.686 -17.869 1.00 89.50 145 ALA A O 1
ATOM 1139 N N . GLY A 1 146 ? 8.905 1.219 -18.316 1.00 89.25 146 GLY A N 1
ATOM 1140 C CA . GLY A 1 146 ? 8.877 2.621 -17.895 1.00 89.25 146 GLY A CA 1
ATOM 1141 C C . GLY A 1 146 ? 9.927 3.456 -18.634 1.00 89.25 146 GLY A C 1
ATOM 1142 O O . GLY A 1 146 ? 10.768 2.917 -19.368 1.00 89.25 146 GLY A O 1
ATOM 1143 N N . LEU A 1 147 ? 9.858 4.771 -18.462 1.00 88.94 147 LEU A N 1
ATOM 1144 C CA . LEU A 1 147 ? 10.811 5.735 -19.011 1.00 88.94 147 LEU A CA 1
ATOM 1145 C C . LEU A 1 147 ? 11.970 5.989 -18.021 1.00 88.94 147 LEU A C 1
ATOM 1147 O O . LEU A 1 147 ? 11.776 5.866 -16.814 1.00 88.94 147 LEU A O 1
ATOM 1151 N N . PRO A 1 148 ? 13.174 6.362 -18.499 1.00 87.06 148 PRO A N 1
ATOM 1152 C CA . PRO A 1 148 ? 14.343 6.648 -17.650 1.00 87.06 148 PRO A CA 1
ATOM 1153 C C . PRO A 1 148 ? 14.153 7.676 -16.526 1.00 87.06 148 PRO A C 1
ATOM 1155 O O . PRO A 1 148 ? 14.906 7.691 -15.557 1.00 87.06 148 PRO A O 1
ATOM 1158 N N . ASP A 1 149 ? 13.218 8.604 -16.688 1.00 88.00 149 ASP A N 1
ATOM 1159 C CA . ASP A 1 149 ? 12.929 9.680 -15.742 1.00 88.00 149 ASP A CA 1
ATOM 1160 C C . ASP A 1 149 ? 11.801 9.331 -14.763 1.00 88.00 149 ASP A C 1
ATOM 1162 O O . ASP A 1 149 ? 11.533 10.096 -13.838 1.00 88.00 149 ASP A O 1
ATOM 1166 N N . GLU A 1 150 ? 11.174 8.165 -14.925 1.00 90.81 150 GLU A N 1
ATOM 1167 C CA . GLU A 1 150 ? 10.174 7.656 -13.995 1.00 90.81 150 GLU A CA 1
ATOM 1168 C C . GLU A 1 150 ? 10.849 6.949 -12.813 1.00 90.81 150 GLU A C 1
ATOM 1170 O O . GLU A 1 150 ? 11.879 6.283 -12.949 1.00 90.81 150 GLU A O 1
ATOM 1175 N N . SER A 1 151 ? 10.251 7.079 -11.632 1.00 92.56 151 SER A N 1
ATOM 1176 C CA . SER A 1 151 ? 10.674 6.387 -10.418 1.00 92.56 151 SER A CA 1
ATOM 1177 C C . SER A 1 151 ? 9.580 5.415 -9.992 1.00 92.56 151 SER A C 1
ATOM 1179 O O . SER A 1 151 ? 8.412 5.793 -9.989 1.00 92.56 151 SER A O 1
ATOM 1181 N N . PRO A 1 152 ? 9.905 4.176 -9.592 1.00 94.50 152 PRO A N 1
ATOM 1182 C CA . PRO A 1 152 ? 8.971 3.402 -8.793 1.00 94.50 152 PRO A CA 1
ATOM 1183 C C . PRO A 1 152 ? 8.810 4.070 -7.422 1.00 94.50 152 PRO A C 1
ATOM 1185 O O . PRO A 1 152 ? 9.742 4.694 -6.911 1.00 94.50 152 PRO A O 1
ATOM 1188 N N . ALA A 1 153 ? 7.658 3.872 -6.788 1.00 95.06 153 ALA A N 1
ATOM 1189 C CA . ALA A 1 153 ? 7.453 4.253 -5.396 1.00 95.06 153 ALA A CA 1
ATOM 1190 C C . ALA A 1 153 ? 7.430 3.016 -4.499 1.00 95.06 153 ALA A C 1
ATOM 1192 O O . ALA A 1 153 ? 6.761 2.022 -4.800 1.00 95.06 153 ALA A O 1
ATOM 1193 N N . ILE A 1 154 ? 8.152 3.088 -3.382 1.00 97.62 154 ILE A N 1
ATOM 1194 C CA . ILE A 1 154 ? 8.217 2.032 -2.374 1.00 97.62 154 ILE A CA 1
ATOM 1195 C C . ILE A 1 154 ? 7.626 2.552 -1.068 1.00 97.62 154 ILE A C 1
ATOM 1197 O O . ILE A 1 154 ? 7.983 3.624 -0.592 1.00 97.62 154 ILE A O 1
ATOM 1201 N N . TYR A 1 155 ? 6.724 1.766 -0.489 1.00 97.94 155 TYR A N 1
ATOM 1202 C CA . TYR A 1 155 ? 6.099 2.048 0.798 1.00 97.94 155 TYR A CA 1
ATOM 1203 C C . TYR A 1 155 ? 6.302 0.876 1.751 1.00 97.94 155 TYR A C 1
ATOM 1205 O O . TYR A 1 155 ? 6.332 -0.283 1.325 1.00 97.94 155 TYR A O 1
ATOM 1213 N N . PHE A 1 156 ? 6.382 1.177 3.043 1.00 98.38 156 PHE A N 1
ATOM 1214 C CA . PHE A 1 156 ? 6.629 0.188 4.084 1.00 98.38 156 PHE A CA 1
ATOM 1215 C C . PHE A 1 156 ? 5.483 0.125 5.092 1.00 98.38 156 PHE A C 1
ATOM 1217 O O . PHE A 1 156 ? 4.857 1.140 5.406 1.00 98.38 156 PHE A O 1
ATOM 1224 N N . SER A 1 157 ? 5.211 -1.067 5.630 1.00 98.31 157 SER A N 1
ATOM 1225 C CA . SER A 1 157 ? 4.158 -1.243 6.641 1.00 98.31 157 SER A CA 1
ATOM 1226 C C . SER A 1 157 ? 4.451 -0.546 7.967 1.00 98.31 157 SER A C 1
ATOM 1228 O O . SER A 1 157 ? 3.524 -0.307 8.730 1.00 98.31 157 SER A O 1
ATOM 1230 N N . GLU A 1 158 ? 5.711 -0.239 8.251 1.00 96.62 158 GLU A N 1
ATOM 1231 C CA . GLU A 1 158 ? 6.197 0.518 9.407 1.00 96.62 158 GLU A CA 1
ATOM 1232 C C . GLU A 1 158 ? 7.374 1.396 8.961 1.00 96.62 158 GLU A C 1
ATOM 1234 O O . GLU A 1 158 ? 7.937 1.156 7.894 1.00 96.62 158 GLU A O 1
ATOM 1239 N N . GLU A 1 159 ? 7.744 2.398 9.761 1.00 96.25 159 GLU A N 1
ATOM 1240 C CA . GLU A 1 159 ? 8.943 3.195 9.487 1.00 96.25 159 GLU A CA 1
ATOM 1241 C C . GLU A 1 159 ? 10.190 2.316 9.692 1.00 96.25 159 GLU A C 1
ATOM 1243 O O . GLU A 1 159 ? 10.368 1.766 10.785 1.00 96.25 159 GLU A O 1
ATOM 1248 N N . PRO A 1 160 ? 11.032 2.131 8.662 1.00 97.00 160 PRO A N 1
ATOM 1249 C CA . PRO A 1 160 ? 12.185 1.253 8.772 1.00 97.00 160 PRO A CA 1
ATOM 1250 C C . PRO A 1 160 ? 13.309 1.870 9.607 1.00 97.00 160 PRO A C 1
ATOM 1252 O O . PRO A 1 160 ? 13.516 3.081 9.603 1.00 97.00 160 PRO A O 1
ATOM 1255 N N . GLU A 1 161 ? 14.090 1.026 10.288 1.00 96.88 161 GLU A N 1
ATOM 1256 C CA . GLU A 1 161 ? 15.308 1.483 10.974 1.00 96.88 161 GLU A CA 1
ATOM 1257 C C . GLU A 1 161 ? 16.381 1.916 9.968 1.00 96.88 161 GLU A C 1
ATOM 1259 O O . GLU A 1 161 ? 17.099 2.893 10.179 1.00 96.88 161 GLU A O 1
ATOM 1264 N N . GLU A 1 162 ? 16.510 1.139 8.893 1.00 97.19 162 GLU A N 1
ATOM 1265 C CA . GLU A 1 162 ? 17.469 1.331 7.812 1.00 97.19 162 GLU A CA 1
ATOM 1266 C C . GLU A 1 162 ? 16.833 0.854 6.502 1.00 97.19 162 GLU A C 1
ATOM 1268 O O . GLU A 1 162 ? 16.171 -0.189 6.468 1.00 97.19 162 GLU A O 1
ATOM 1273 N N . GLU A 1 163 ? 17.076 1.581 5.414 1.00 97.44 163 GLU A N 1
ATOM 1274 C CA . GLU A 1 163 ? 16.629 1.212 4.073 1.00 97.44 163 GLU A CA 1
ATOM 1275 C C . GLU A 1 163 ? 17.727 1.449 3.036 1.00 97.44 163 GLU A C 1
ATOM 1277 O O . GLU A 1 163 ? 18.485 2.421 3.114 1.00 97.44 163 GLU A O 1
ATOM 1282 N N . TYR A 1 164 ? 17.814 0.533 2.072 1.00 98.19 164 TYR A N 1
ATOM 1283 C CA . TYR A 1 164 ? 18.753 0.602 0.965 1.00 98.19 164 TYR A CA 1
ATOM 1284 C C . TYR A 1 164 ? 18.130 0.114 -0.341 1.00 98.19 164 TYR A C 1
ATOM 1286 O O . TYR A 1 164 ? 17.377 -0.861 -0.366 1.00 98.19 164 TYR A O 1
ATOM 1294 N N . TYR A 1 165 ? 18.544 0.739 -1.435 1.00 98.25 165 TYR A N 1
ATOM 1295 C CA . TYR A 1 165 ? 18.155 0.411 -2.799 1.00 98.25 165 TYR A CA 1
ATOM 1296 C C . TYR A 1 165 ? 19.402 0.058 -3.610 1.00 98.25 165 TYR A C 1
ATOM 1298 O O . TYR A 1 165 ? 20.463 0.648 -3.411 1.00 98.25 165 TYR A O 1
ATOM 1306 N N . SER A 1 166 ? 19.297 -0.914 -4.512 1.00 97.75 166 SER A N 1
ATOM 1307 C CA . SER A 1 166 ? 20.374 -1.263 -5.441 1.00 97.75 166 SER A CA 1
ATOM 1308 C C . SER A 1 166 ? 19.794 -1.562 -6.815 1.00 97.75 166 SER A C 1
ATOM 1310 O O . SER A 1 166 ? 18.984 -2.477 -6.974 1.00 97.75 166 SER A O 1
ATOM 1312 N N . TRP A 1 167 ? 20.218 -0.778 -7.805 1.00 96.88 167 TRP A N 1
ATOM 1313 C CA . TRP A 1 167 ? 19.913 -1.025 -9.210 1.00 96.88 167 TRP A CA 1
ATOM 1314 C C . TRP A 1 167 ? 20.984 -1.915 -9.836 1.00 96.88 167 TRP A C 1
ATOM 1316 O O . TRP A 1 167 ? 22.178 -1.660 -9.686 1.00 96.88 167 TRP A O 1
ATOM 1326 N N . ASP A 1 168 ? 20.549 -2.9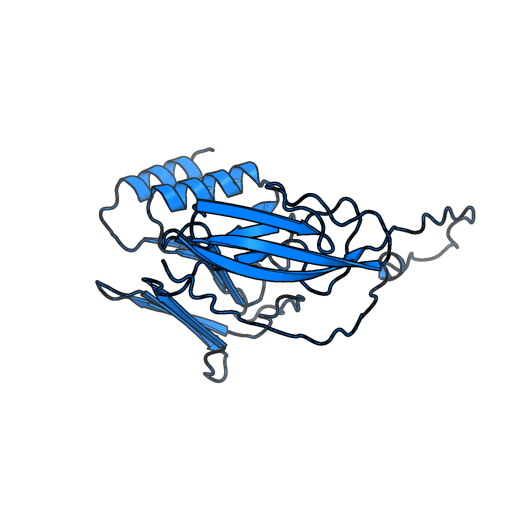62 -10.537 1.00 96.06 168 ASP A N 1
ATOM 1327 C CA . ASP A 1 168 ? 21.387 -3.898 -11.303 1.00 96.06 168 ASP A CA 1
ATOM 1328 C C . ASP A 1 168 ? 22.556 -4.518 -10.514 1.00 96.06 168 ASP A C 1
ATOM 1330 O O . ASP A 1 168 ? 23.623 -4.808 -11.063 1.00 96.06 168 ASP A O 1
ATOM 1334 N N . GLY A 1 169 ? 22.368 -4.722 -9.206 1.00 94.19 169 GLY A N 1
ATOM 1335 C CA . GLY A 1 169 ? 23.411 -5.227 -8.310 1.00 94.19 169 GLY A CA 1
ATOM 1336 C C . GLY A 1 169 ? 24.558 -4.238 -8.069 1.00 94.19 169 GLY A C 1
ATOM 1337 O O . GLY A 1 169 ? 25.659 -4.653 -7.695 1.00 94.19 169 GLY A O 1
ATOM 1338 N N . GLY A 1 170 ? 24.323 -2.947 -8.317 1.00 94.69 170 GLY A N 1
ATOM 1339 C CA . GLY A 1 170 ? 25.225 -1.849 -7.991 1.00 94.69 170 GLY A CA 1
ATOM 1340 C C . GLY A 1 170 ? 25.346 -1.588 -6.486 1.00 94.69 170 GLY A C 1
ATOM 1341 O O . GLY A 1 170 ? 24.846 -2.341 -5.648 1.00 94.69 170 GLY A O 1
ATOM 1342 N N . GLU A 1 171 ? 26.035 -0.505 -6.129 1.00 95.56 171 GLU A N 1
ATOM 1343 C CA . GLU A 1 171 ? 26.182 -0.100 -4.727 1.00 95.56 171 GLU A CA 1
ATOM 1344 C C . GLU A 1 171 ? 24.831 0.257 -4.093 1.00 95.56 171 GLU A C 1
ATOM 1346 O O . GLU A 1 171 ? 23.939 0.784 -4.754 1.00 95.56 171 GLU A O 1
ATOM 1351 N N . ASN A 1 172 ? 24.703 -0.012 -2.793 1.00 96.19 172 ASN A N 1
ATOM 1352 C CA . ASN A 1 172 ? 23.516 0.343 -2.028 1.00 96.19 172 ASN A CA 1
ATOM 1353 C C . ASN A 1 172 ? 23.432 1.864 -1.822 1.00 96.19 172 ASN A C 1
ATOM 1355 O O . ASN A 1 172 ? 24.385 2.482 -1.340 1.00 96.19 172 ASN A O 1
ATOM 1359 N N . THR A 1 173 ? 22.267 2.441 -2.100 1.00 96.81 173 THR A N 1
ATOM 1360 C CA . THR A 1 173 ? 21.940 3.858 -1.888 1.00 96.81 173 THR A CA 1
ATOM 1361 C C . THR A 1 173 ? 20.773 4.003 -0.913 1.00 96.81 173 THR A C 1
ATOM 1363 O O . THR A 1 173 ? 20.001 3.070 -0.719 1.00 96.81 173 THR A O 1
ATOM 1366 N N . THR A 1 174 ? 20.623 5.173 -0.293 1.00 95.62 174 THR A N 1
ATOM 1367 C CA . THR A 1 174 ? 19.457 5.514 0.553 1.00 95.62 174 THR A CA 1
ATOM 1368 C C . THR A 1 174 ? 18.373 6.271 -0.214 1.00 95.62 174 THR A C 1
ATOM 1370 O O . THR A 1 174 ? 17.358 6.645 0.352 1.00 95.62 174 THR A O 1
ATOM 1373 N N . GLU A 1 175 ? 18.604 6.540 -1.497 1.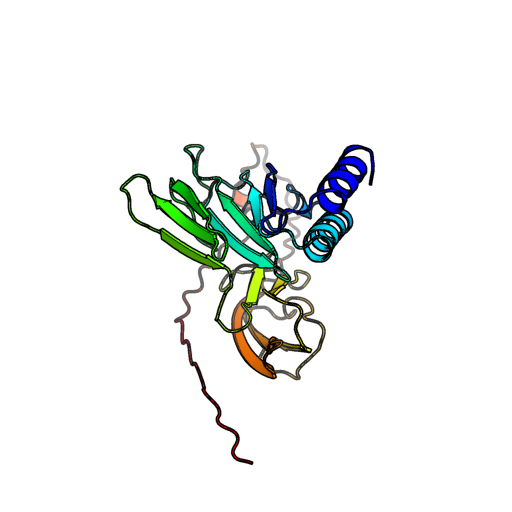00 94.38 175 GLU A N 1
ATOM 1374 C CA . GLU A 1 175 ? 17.633 7.131 -2.411 1.00 94.38 175 GLU A CA 1
ATOM 1375 C C . GLU A 1 175 ? 17.409 6.142 -3.549 1.00 94.38 175 GLU A C 1
ATOM 1377 O O . GLU A 1 175 ? 18.375 5.633 -4.123 1.00 94.38 175 GLU A O 1
ATOM 1382 N N . ILE A 1 176 ? 16.144 5.872 -3.865 1.00 95.00 176 ILE A N 1
ATOM 1383 C CA . ILE A 1 176 ? 15.767 4.906 -4.899 1.00 95.00 176 ILE A CA 1
ATOM 1384 C C . ILE A 1 176 ? 16.204 5.346 -6.300 1.00 95.00 176 ILE A C 1
ATOM 1386 O O . ILE A 1 176 ? 16.622 4.509 -7.092 1.00 95.00 176 ILE A O 1
ATOM 1390 N N . GLY A 1 177 ? 16.169 6.650 -6.592 1.00 94.19 177 GLY A N 1
ATOM 1391 C CA . GLY A 1 177 ? 16.434 7.176 -7.932 1.00 94.19 177 GLY A CA 1
ATOM 1392 C C . GLY A 1 177 ? 15.371 6.763 -8.957 1.00 94.19 177 GLY A C 1
ATOM 1393 O O . GLY A 1 177 ? 14.310 6.260 -8.605 1.00 94.19 177 GLY A O 1
ATOM 1394 N N . THR A 1 178 ? 15.655 6.992 -10.236 1.00 95.44 178 THR A N 1
ATOM 1395 C CA . THR A 1 178 ? 14.762 6.651 -11.353 1.00 95.44 178 THR A CA 1
ATOM 1396 C C . THR A 1 178 ? 15.174 5.337 -12.015 1.00 95.44 178 THR A C 1
ATOM 1398 O O . THR A 1 178 ? 16.191 4.735 -11.656 1.00 95.44 178 THR A O 1
ATOM 1401 N N . LEU A 1 179 ? 14.396 4.885 -13.002 1.00 93.19 179 LEU A N 1
ATOM 1402 C CA . LEU A 1 179 ? 14.809 3.783 -13.868 1.00 93.19 179 LEU A CA 1
ATOM 1403 C C . LEU A 1 179 ? 16.168 4.099 -14.521 1.00 93.19 179 LEU A C 1
ATOM 1405 O O . LEU A 1 179 ? 16.381 5.226 -14.977 1.00 93.19 179 LEU A O 1
ATOM 1409 N N . PRO A 1 180 ? 17.084 3.118 -14.627 1.00 93.50 180 PRO A N 1
ATOM 1410 C CA . PRO A 1 180 ? 18.341 3.314 -15.337 1.00 93.50 180 PRO A CA 1
ATOM 1411 C C . PRO A 1 180 ? 18.108 3.789 -16.772 1.00 93.50 180 PRO A C 1
ATOM 1413 O O . PRO A 1 180 ? 17.177 3.339 -17.440 1.00 93.50 180 PRO A O 1
ATOM 1416 N N . ASP A 1 181 ? 18.973 4.679 -17.258 1.00 91.44 181 ASP A N 1
ATOM 1417 C CA . ASP A 1 181 ? 18.816 5.350 -18.550 1.00 91.44 181 ASP A CA 1
ATOM 1418 C C . ASP A 1 181 ? 19.104 4.456 -19.757 1.00 91.44 181 ASP A C 1
ATOM 1420 O O . ASP A 1 181 ? 18.792 4.819 -20.889 1.00 91.44 181 ASP A O 1
ATOM 1424 N N . THR A 1 182 ? 19.657 3.268 -19.557 1.00 91.19 182 THR A N 1
ATOM 1425 C CA . THR A 1 182 ? 19.906 2.309 -20.631 1.00 91.19 182 THR A CA 1
ATOM 1426 C C . THR A 1 182 ? 18.643 1.537 -20.998 1.00 91.19 182 THR A C 1
ATOM 1428 O O . THR A 1 182 ? 17.913 1.092 -20.131 1.00 91.19 182 THR A O 1
ATOM 1431 N N . ASN A 1 183 ? 18.391 1.309 -22.289 1.00 91.38 183 ASN A N 1
ATOM 1432 C CA . ASN A 1 183 ? 17.288 0.436 -22.701 1.00 91.38 183 ASN A CA 1
ATOM 1433 C C . ASN A 1 183 ? 17.549 -1.015 -22.291 1.00 91.38 183 ASN A C 1
ATOM 1435 O O . ASN A 1 183 ? 18.614 -1.559 -22.596 1.00 91.38 183 ASN A O 1
ATOM 1439 N N . GLY A 1 184 ? 16.535 -1.677 -21.739 1.00 91.50 184 GLY A N 1
ATOM 1440 C CA . GLY A 1 184 ? 16.610 -3.096 -21.412 1.00 91.50 184 GLY A CA 1
ATOM 1441 C C . GLY A 1 184 ? 16.000 -3.440 -20.064 1.00 91.50 184 GLY A C 1
ATOM 1442 O O . GLY A 1 184 ? 15.282 -2.648 -19.464 1.00 91.50 184 GLY A O 1
ATOM 1443 N N . LEU A 1 185 ? 16.254 -4.676 -19.636 1.00 94.19 185 LEU A N 1
ATOM 1444 C CA . LEU A 1 185 ? 15.820 -5.182 -18.342 1.00 94.19 185 LEU A CA 1
ATOM 1445 C C . LEU A 1 185 ? 16.737 -4.636 -17.247 1.00 94.19 185 LEU A C 1
ATOM 1447 O O . LEU A 1 185 ? 17.949 -4.835 -17.321 1.00 94.19 185 LEU A O 1
ATOM 1451 N N . HIS A 1 186 ? 16.127 -4.049 -16.228 1.00 95.62 186 HIS A N 1
ATOM 1452 C CA . HIS A 1 186 ? 16.772 -3.540 -15.028 1.00 95.62 186 HIS A CA 1
ATOM 1453 C C . HIS A 1 186 ? 16.155 -4.172 -13.792 1.00 95.62 186 HIS A C 1
ATOM 1455 O O . HIS A 1 186 ? 14.961 -4.481 -13.775 1.00 95.62 186 HIS A O 1
ATOM 1461 N N . THR A 1 187 ? 16.957 -4.372 -12.756 1.00 97.50 187 THR A N 1
ATOM 1462 C CA . THR A 1 187 ? 16.485 -4.934 -11.489 1.00 97.50 187 THR A CA 1
ATOM 1463 C C . THR A 1 187 ? 16.683 -3.958 -10.350 1.00 97.50 187 THR A C 1
ATOM 1465 O O . THR A 1 187 ? 17.729 -3.323 -10.272 1.00 97.50 187 THR A O 1
ATOM 1468 N N . LEU A 1 188 ? 15.714 -3.903 -9.444 1.00 98.00 188 LEU A N 1
ATOM 1469 C CA . LEU A 1 188 ? 15.781 -3.141 -8.207 1.00 98.00 188 LEU A CA 1
ATOM 1470 C C . LEU A 1 188 ? 15.699 -4.101 -7.024 1.00 98.00 188 LEU A C 1
ATOM 1472 O O . LEU A 1 188 ? 14.683 -4.775 -6.828 1.00 98.00 188 LEU A O 1
ATOM 1476 N N . ASP A 1 189 ? 16.743 -4.117 -6.210 1.00 98.25 189 ASP A N 1
ATOM 1477 C CA . ASP A 1 189 ? 16.729 -4.748 -4.900 1.00 98.25 189 ASP A CA 1
ATOM 1478 C C . ASP A 1 189 ? 16.429 -3.698 -3.825 1.00 98.25 189 ASP A C 1
ATOM 1480 O O . ASP A 1 189 ? 17.099 -2.669 -3.738 1.00 98.25 189 ASP A O 1
ATOM 1484 N N . VAL A 1 190 ? 15.418 -3.972 -3.001 1.00 98.31 190 VAL A N 1
ATOM 1485 C CA . VAL A 1 190 ? 15.033 -3.156 -1.845 1.00 98.31 190 VAL A CA 1
ATOM 1486 C C . VAL A 1 190 ? 15.372 -3.932 -0.586 1.00 98.31 190 VAL A C 1
ATOM 1488 O O . VAL A 1 190 ? 14.814 -5.009 -0.360 1.00 98.31 190 VAL A O 1
ATOM 1491 N N . TYR A 1 191 ? 16.260 -3.385 0.235 1.00 98.06 191 TYR A N 1
ATOM 1492 C CA . TYR A 1 191 ? 16.635 -3.925 1.535 1.00 98.06 191 TYR A CA 1
ATOM 1493 C C . TYR A 1 191 ? 16.099 -3.015 2.622 1.00 98.06 191 TYR A C 1
ATOM 1495 O O . TYR A 1 191 ? 16.283 -1.803 2.570 1.00 98.06 191 TYR A O 1
ATOM 1503 N N . VAL A 1 192 ? 15.470 -3.599 3.630 1.00 97.94 192 VAL A N 1
ATOM 1504 C CA . VAL A 1 192 ? 14.880 -2.827 4.715 1.00 97.94 192 VAL A CA 1
ATOM 1505 C C . VAL A 1 192 ? 15.022 -3.566 6.032 1.00 97.94 192 VAL A C 1
ATOM 1507 O O . VAL A 1 192 ? 14.859 -4.786 6.089 1.00 97.94 192 VAL A O 1
ATOM 1510 N N . LYS A 1 193 ? 15.335 -2.840 7.096 1.00 96.69 193 LYS A N 1
ATOM 1511 C CA . LYS A 1 193 ? 15.420 -3.383 8.446 1.00 96.69 193 LYS A CA 1
ATOM 1512 C C . LYS A 1 193 ? 14.197 -2.942 9.240 1.00 96.69 193 LYS A C 1
ATOM 1514 O O . LYS A 1 193 ? 13.976 -1.745 9.415 1.00 96.69 193 LYS A O 1
ATOM 1519 N N . GLY A 1 194 ? 13.392 -3.912 9.667 1.00 94.25 194 GLY A N 1
ATOM 1520 C CA . GLY A 1 194 ? 12.189 -3.656 10.458 1.00 94.25 194 GLY A CA 1
ATOM 1521 C C . GLY A 1 194 ? 12.511 -3.205 11.882 1.00 94.25 194 GLY A C 1
ATOM 1522 O O . GLY A 1 194 ? 13.660 -3.276 12.327 1.00 94.25 194 GLY A O 1
ATOM 1523 N N . SER A 1 195 ? 11.476 -2.802 12.619 1.00 93.75 195 SER A N 1
ATOM 1524 C CA . SER A 1 195 ? 11.575 -2.394 14.032 1.00 93.75 195 SER A CA 1
ATOM 1525 C C . SER A 1 195 ? 11.963 -3.543 14.977 1.00 93.75 195 SER A C 1
ATOM 1527 O O . SER A 1 195 ? 12.367 -3.330 16.121 1.00 93.75 195 SER A O 1
ATOM 1529 N N . ASP A 1 196 ? 11.879 -4.783 14.490 1.00 92.56 196 ASP A N 1
ATOM 15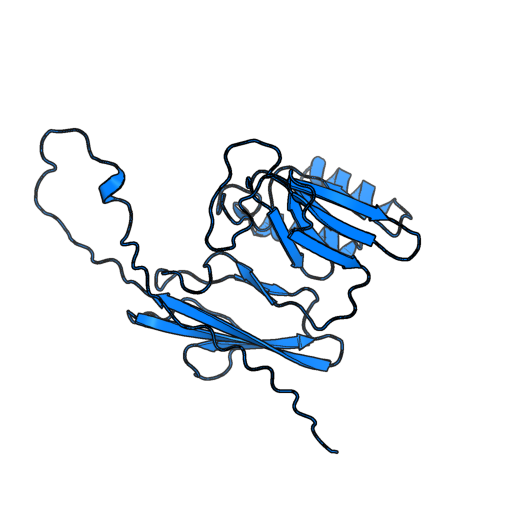30 C CA . ASP A 1 196 ? 12.375 -5.995 15.143 1.00 92.56 196 ASP A CA 1
ATOM 1531 C C . ASP A 1 196 ? 13.888 -6.225 14.937 1.00 92.56 196 ASP A C 1
ATOM 1533 O O . ASP A 1 196 ? 14.453 -7.194 15.454 1.00 92.56 196 ASP A O 1
ATOM 1537 N N . GLY A 1 197 ? 14.549 -5.343 14.181 1.00 91.81 197 GLY A N 1
ATOM 1538 C CA . GLY A 1 197 ? 15.957 -5.423 13.817 1.00 91.81 197 GLY A CA 1
ATOM 1539 C C . GLY A 1 197 ? 16.270 -6.453 12.725 1.00 91.81 197 GLY A C 1
ATOM 1540 O O . GLY A 1 197 ? 17.450 -6.720 12.466 1.00 91.81 197 GLY A O 1
ATOM 1541 N N . VAL A 1 198 ? 15.255 -7.053 12.091 1.00 94.12 198 VAL A N 1
ATOM 1542 C CA . VAL A 1 198 ? 15.419 -8.082 11.056 1.00 94.12 198 VAL A CA 1
ATOM 1543 C C . VAL A 1 198 ? 15.472 -7.448 9.667 1.00 94.12 198 VAL A C 1
ATOM 1545 O O . VAL A 1 198 ? 14.615 -6.655 9.277 1.00 94.12 198 VAL A O 1
ATOM 1548 N N . TRP A 1 199 ? 16.475 -7.851 8.886 1.00 97.31 199 TRP A N 1
ATOM 1549 C CA . TRP A 1 199 ? 16.597 -7.477 7.479 1.00 97.31 199 TRP A CA 1
ATOM 1550 C C . TRP A 1 199 ? 15.613 -8.247 6.597 1.00 97.31 199 TRP A C 1
ATOM 1552 O O . TRP A 1 199 ? 15.527 -9.476 6.651 1.00 97.31 199 TRP A O 1
ATOM 1562 N N . ASN A 1 200 ? 14.932 -7.503 5.737 1.00 97.12 200 ASN A N 1
ATOM 1563 C CA . ASN A 1 200 ? 13.981 -7.957 4.738 1.00 97.12 200 ASN A CA 1
ATOM 1564 C C . ASN A 1 200 ? 14.422 -7.470 3.360 1.00 97.12 200 ASN A C 1
ATOM 1566 O O . ASN A 1 200 ? 15.113 -6.459 3.230 1.00 97.12 200 ASN A O 1
ATOM 1570 N N . HIS A 1 201 ? 14.039 -8.215 2.328 1.00 96.50 201 HIS A N 1
ATOM 1571 C CA . HIS A 1 201 ? 14.461 -7.954 0.958 1.00 96.50 201 HIS A CA 1
ATOM 1572 C C . HIS A 1 201 ? 13.327 -8.249 -0.022 1.00 96.50 201 HIS A C 1
ATOM 1574 O O . HIS A 1 201 ? 12.649 -9.274 0.098 1.00 96.50 201 HIS A O 1
ATOM 1580 N N . LYS A 1 202 ? 13.133 -7.361 -1.001 1.00 97.25 202 LYS A N 1
ATOM 1581 C CA . LYS A 1 202 ? 12.333 -7.633 -2.199 1.00 97.25 202 LYS A CA 1
ATOM 1582 C C . LYS A 1 202 ? 13.109 -7.273 -3.456 1.00 97.25 202 LYS A C 1
ATOM 1584 O O . LYS A 1 202 ? 13.825 -6.281 -3.492 1.00 97.25 202 LYS A O 1
ATOM 1589 N N . HIS A 1 203 ? 12.899 -8.086 -4.482 1.00 96.50 203 HIS A N 1
ATOM 1590 C CA . HIS A 1 203 ? 13.494 -7.937 -5.799 1.00 96.50 203 HIS A CA 1
ATOM 1591 C C . HIS A 1 203 ? 12.406 -7.619 -6.824 1.00 96.50 203 HIS A C 1
ATOM 1593 O O . HIS A 1 203 ? 11.401 -8.336 -6.909 1.00 96.50 203 HIS A O 1
ATOM 1599 N N . TYR A 1 204 ? 12.628 -6.575 -7.612 1.00 97.44 204 TYR A N 1
ATOM 1600 C CA . TYR A 1 204 ? 11.758 -6.148 -8.701 1.00 97.44 204 TYR A CA 1
ATOM 1601 C C . TYR A 1 204 ? 12.537 -6.087 -10.009 1.00 97.44 204 TYR A C 1
ATOM 1603 O O . TYR A 1 204 ? 13.753 -5.905 -10.015 1.00 97.44 204 TYR A O 1
ATOM 1611 N N . ALA A 1 205 ? 11.825 -6.221 -11.121 1.00 95.62 205 ALA A N 1
ATOM 1612 C CA . ALA A 1 205 ? 12.383 -6.108 -12.456 1.00 95.62 205 ALA A CA 1
ATOM 1613 C C . ALA A 1 205 ? 11.533 -5.156 -13.300 1.00 95.62 205 ALA A C 1
ATOM 1615 O O . ALA A 1 205 ? 10.308 -5.246 -13.287 1.00 95.62 205 ALA A O 1
ATOM 1616 N N . PHE A 1 206 ? 12.176 -4.287 -14.068 1.00 93.19 206 PHE A N 1
ATOM 1617 C CA . PHE A 1 206 ? 11.542 -3.289 -14.925 1.00 93.19 206 PHE A CA 1
ATOM 1618 C C . PHE A 1 206 ? 12.205 -3.292 -16.298 1.00 93.19 206 PHE A C 1
ATOM 1620 O O . PHE A 1 206 ? 13.354 -3.704 -16.435 1.00 93.19 206 PHE A O 1
ATOM 1627 N N . THR A 1 207 ? 11.495 -2.844 -17.329 1.00 93.69 207 THR A N 1
ATOM 1628 C CA . THR A 1 207 ? 12.100 -2.631 -18.651 1.00 93.69 207 THR A CA 1
ATOM 1629 C C . THR A 1 207 ? 12.165 -1.142 -18.965 1.00 93.69 207 THR A C 1
ATOM 1631 O O . THR A 1 207 ? 11.131 -0.524 -19.201 1.00 93.69 207 THR A O 1
ATOM 1634 N N . THR A 1 208 ? 13.359 -0.562 -19.031 1.00 92.25 208 THR A N 1
ATOM 1635 C CA . THR A 1 208 ? 13.505 0.814 -19.514 1.00 92.25 208 THR A CA 1
ATOM 1636 C C . THR A 1 208 ? 13.321 0.842 -21.028 1.00 92.25 208 THR A C 1
ATOM 1638 O O . THR A 1 208 ? 13.989 0.103 -21.766 1.00 92.25 208 THR A O 1
ATOM 1641 N N . VAL A 1 209 ? 12.438 1.724 -21.499 1.00 87.00 209 VAL A N 1
ATOM 1642 C CA . VAL A 1 209 ? 12.231 2.017 -22.921 1.00 87.00 209 VAL A CA 1
ATOM 1643 C C . VAL A 1 209 ? 12.372 3.517 -23.180 1.00 87.00 209 VAL A C 1
ATOM 1645 O O . VAL A 1 209 ? 11.484 4.306 -22.895 1.00 87.00 209 VAL A O 1
ATOM 1648 N N . GLN A 1 210 ? 13.488 3.948 -23.760 1.00 77.56 210 GLN A N 1
ATOM 1649 C CA . GLN A 1 210 ? 13.618 5.310 -24.277 1.00 77.56 210 GLN A CA 1
ATOM 1650 C C . GLN A 1 210 ? 12.670 5.496 -25.466 1.00 77.56 210 GLN A C 1
ATOM 1652 O O . GLN A 1 210 ? 12.662 4.685 -26.400 1.00 77.56 210 GLN A O 1
ATOM 1657 N N . GLY A 1 211 ? 11.893 6.581 -25.457 1.00 62.34 211 GLY A N 1
ATOM 1658 C CA . GLY A 1 211 ? 11.089 6.974 -26.608 1.00 62.34 211 GLY A CA 1
ATOM 1659 C C . GLY A 1 211 ? 11.977 7.146 -27.842 1.00 62.34 211 GLY A C 1
ATOM 1660 O O . GLY A 1 211 ? 12.978 7.858 -27.804 1.00 62.34 211 GLY A O 1
ATOM 1661 N N . ILE A 1 212 ? 11.626 6.494 -28.952 1.00 49.88 212 ILE A N 1
ATOM 1662 C CA . ILE A 1 212 ? 12.199 6.867 -30.246 1.00 49.88 212 ILE A CA 1
ATOM 1663 C C . ILE A 1 212 ? 11.496 8.157 -30.648 1.00 49.88 212 ILE A C 1
ATOM 1665 O O . ILE A 1 212 ? 10.321 8.130 -31.012 1.00 49.88 212 ILE A O 1
ATOM 1669 N N . ASP A 1 213 ? 12.211 9.275 -30.588 1.00 44.47 213 ASP A N 1
ATOM 1670 C CA . ASP A 1 213 ? 11.743 10.538 -31.144 1.00 44.47 213 ASP A CA 1
ATOM 1671 C C . ASP A 1 213 ? 11.749 10.420 -32.677 1.00 44.47 213 ASP A C 1
ATOM 1673 O O . ASP A 1 213 ? 12.729 10.719 -33.364 1.00 44.47 213 ASP A O 1
ATOM 1677 N N . THR A 1 214 ? 10.688 9.849 -33.249 1.00 42.44 214 THR A N 1
ATOM 1678 C CA . THR A 1 214 ? 10.479 9.919 -34.693 1.00 42.44 214 THR A CA 1
ATOM 1679 C C . THR A 1 214 ? 9.885 11.281 -35.013 1.00 42.44 214 THR A C 1
ATOM 1681 O O . THR A 1 21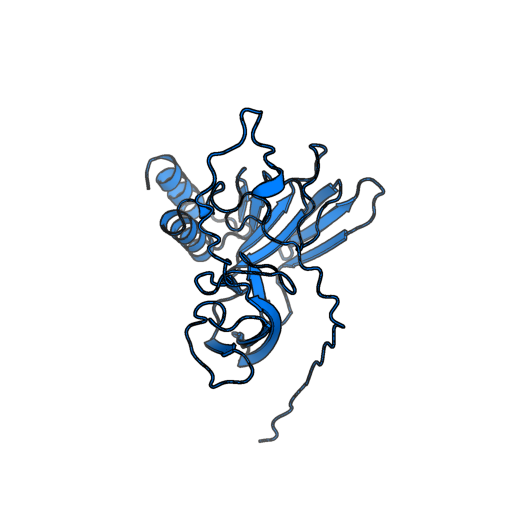4 ? 8.663 11.420 -35.103 1.00 42.44 214 THR A O 1
ATOM 1684 N N . GLU A 1 215 ? 10.738 12.283 -35.237 1.00 40.75 215 GLU A N 1
ATOM 1685 C CA . GLU A 1 215 ? 10.333 13.478 -35.978 1.00 40.75 215 GLU A CA 1
ATOM 1686 C C . GLU A 1 215 ? 9.832 13.032 -37.364 1.00 40.75 215 GLU A C 1
ATOM 1688 O O . GLU A 1 215 ? 10.603 12.749 -38.286 1.00 40.75 215 GLU A O 1
ATOM 1693 N N . THR A 1 216 ? 8.515 12.925 -37.529 1.00 43.41 216 THR A N 1
ATOM 1694 C CA . THR A 1 216 ? 7.909 12.719 -38.844 1.00 43.41 216 THR A CA 1
ATOM 1695 C C . THR A 1 216 ? 7.663 14.087 -39.470 1.00 43.41 216 THR A C 1
ATOM 1697 O O . THR A 1 216 ? 6.811 14.856 -39.046 1.00 43.41 216 THR A O 1
ATOM 1700 N N . THR A 1 217 ? 8.426 14.411 -40.515 1.00 40.59 217 THR A N 1
ATOM 1701 C CA . THR A 1 217 ? 8.243 15.644 -41.310 1.00 40.59 217 THR A CA 1
ATOM 1702 C C . THR A 1 217 ? 7.082 15.544 -42.308 1.00 40.59 217 THR A C 1
ATOM 1704 O O . THR A 1 217 ? 6.849 16.456 -43.103 1.00 40.59 217 THR A O 1
ATOM 1707 N N . THR A 1 218 ? 6.343 14.433 -42.296 1.00 43.38 218 THR A N 1
ATOM 1708 C CA . THR A 1 218 ? 5.165 14.225 -43.137 1.00 43.38 218 THR A CA 1
ATOM 1709 C C . THR A 1 218 ? 3.937 14.857 -42.484 1.00 43.38 218 THR A C 1
ATOM 1711 O O . THR A 1 218 ? 3.629 14.501 -41.346 1.00 43.38 218 THR A O 1
ATOM 1714 N N . PRO A 1 219 ? 3.202 15.748 -43.179 1.00 42.69 219 PRO A N 1
ATOM 1715 C CA . PRO A 1 219 ? 1.924 16.254 -42.687 1.00 42.69 219 PRO A CA 1
ATOM 1716 C C . PRO A 1 219 ? 0.983 15.083 -42.369 1.00 42.69 219 PRO A C 1
ATOM 1718 O O . PRO A 1 219 ? 1.011 14.091 -43.108 1.00 42.69 219 PRO A O 1
ATOM 1721 N N . PRO A 1 220 ? 0.145 15.175 -41.320 1.00 49.81 220 PRO A N 1
ATOM 1722 C CA . PRO A 1 220 ? -0.854 14.148 -41.064 1.00 49.81 220 PRO A CA 1
ATOM 1723 C C . PRO A 1 220 ? -1.743 13.999 -42.312 1.00 49.81 220 PRO A C 1
ATOM 1725 O O . PRO A 1 220 ? -2.146 15.013 -42.890 1.00 49.81 220 PRO A O 1
ATOM 1728 N N . PRO A 1 221 ? -2.020 12.770 -42.780 1.00 49.81 221 PRO A N 1
ATOM 1729 C CA . PRO A 1 221 ? -2.951 12.571 -43.882 1.00 49.81 221 PRO A CA 1
ATOM 1730 C C . PRO A 1 221 ? -4.337 13.086 -43.474 1.00 49.81 221 PRO A C 1
ATOM 1732 O O . PRO A 1 221 ? -4.748 12.900 -42.331 1.00 49.81 221 PRO A O 1
ATOM 1735 N N . ASP A 1 222 ? -5.057 13.724 -44.402 1.00 48.00 222 ASP A N 1
ATOM 1736 C CA . ASP A 1 222 ? -6.419 14.215 -44.162 1.00 48.00 222 ASP A CA 1
ATOM 1737 C C . ASP A 1 222 ? -7.334 13.051 -43.737 1.00 48.00 222 ASP A C 1
ATOM 1739 O O . ASP A 1 222 ? -7.748 12.226 -44.555 1.00 48.00 222 ASP A O 1
ATOM 1743 N N . GLY A 1 223 ? -7.635 12.963 -42.440 1.00 51.56 223 GLY A N 1
ATOM 1744 C CA . GLY A 1 223 ? -8.429 11.884 -41.857 1.00 51.56 223 GLY A CA 1
ATOM 1745 C C . GLY A 1 223 ? -8.322 11.828 -40.333 1.00 51.56 223 GLY A C 1
ATOM 1746 O O . GLY A 1 223 ? -7.377 12.345 -39.747 1.00 51.56 223 GLY A O 1
ATOM 1747 N N . ILE A 1 224 ? -9.334 11.236 -39.691 1.00 45.72 224 ILE A N 1
ATOM 1748 C CA . ILE A 1 224 ? -9.448 11.098 -38.230 1.00 45.72 224 ILE A CA 1
ATOM 1749 C C . ILE A 1 224 ? -8.173 10.450 -37.676 1.00 45.72 224 ILE A C 1
ATOM 1751 O O . ILE A 1 224 ? -7.817 9.346 -38.081 1.00 45.72 224 ILE A O 1
ATOM 1755 N N . ILE A 1 225 ? -7.509 11.143 -36.749 1.00 43.81 225 ILE A N 1
ATOM 1756 C CA . ILE A 1 225 ? -6.364 10.614 -36.007 1.00 43.81 225 ILE A CA 1
ATOM 1757 C C . ILE A 1 225 ? -6.864 9.442 -35.162 1.00 43.81 225 ILE A C 1
ATOM 1759 O O . ILE A 1 225 ? -7.717 9.625 -34.294 1.00 43.81 225 ILE A O 1
ATOM 1763 N N . ASP A 1 226 ? -6.367 8.242 -35.456 1.00 38.00 226 ASP A N 1
ATOM 1764 C CA . ASP A 1 226 ? -6.658 7.036 -34.689 1.00 38.00 226 ASP A CA 1
ATOM 1765 C C . ASP A 1 226 ? -5.910 7.114 -33.341 1.00 38.00 226 ASP A C 1
ATOM 1767 O O . ASP A 1 226 ? -4.674 7.131 -33.335 1.00 38.00 226 ASP A O 1
ATOM 1771 N N . PRO A 1 227 ? -6.611 7.198 -32.193 1.00 35.78 227 PRO A N 1
ATOM 1772 C CA . PRO A 1 227 ? -5.977 7.343 -30.882 1.00 35.78 227 PRO A CA 1
ATOM 1773 C C . PRO A 1 227 ? -5.095 6.144 -30.491 1.00 35.78 227 PRO A C 1
ATOM 1775 O O . PRO A 1 227 ? -4.309 6.255 -29.553 1.00 35.78 227 PRO A O 1
ATOM 1778 N N . ILE A 1 228 ? -5.164 5.020 -31.218 1.00 34.09 228 ILE A N 1
ATOM 1779 C CA . ILE A 1 228 ? -4.341 3.825 -30.969 1.00 34.09 228 ILE A CA 1
ATOM 1780 C C . ILE A 1 228 ? -2.849 4.034 -31.279 1.00 34.09 228 ILE A C 1
ATOM 1782 O O . ILE A 1 228 ? -2.017 3.339 -30.702 1.00 34.09 228 ILE A O 1
ATOM 1786 N N . VAL A 1 229 ? -2.468 5.003 -32.118 1.00 32.19 229 VAL A N 1
ATOM 1787 C CA . VAL A 1 229 ? -1.042 5.241 -32.443 1.00 32.19 229 VAL A CA 1
ATOM 1788 C C . VAL A 1 229 ? -0.281 5.925 -31.290 1.00 32.19 229 VAL A C 1
ATOM 1790 O O . VAL A 1 229 ? 0.945 5.907 -31.269 1.00 32.19 229 VAL A O 1
ATOM 1793 N N . ILE A 1 230 ? -0.987 6.466 -30.290 1.00 33.91 230 ILE A N 1
ATOM 1794 C CA . ILE A 1 230 ? -0.392 7.095 -29.094 1.00 33.91 230 ILE A CA 1
ATOM 1795 C C . ILE A 1 230 ? -0.145 6.066 -27.968 1.00 33.91 230 ILE A C 1
ATOM 1797 O O . ILE A 1 230 ? 0.482 6.378 -26.958 1.00 33.91 230 ILE A O 1
ATOM 1801 N N . ALA A 1 231 ? -0.574 4.811 -28.135 1.00 32.44 231 ALA A N 1
ATOM 1802 C CA . ALA A 1 231 ? -0.286 3.754 -27.173 1.00 32.44 231 ALA A CA 1
ATOM 1803 C C . ALA A 1 231 ? 1.151 3.245 -27.371 1.00 32.44 231 ALA A C 1
ATOM 1805 O O . ALA A 1 231 ? 1.425 2.421 -28.247 1.00 32.44 231 ALA A O 1
ATOM 1806 N N . GLY A 1 232 ? 2.067 3.772 -26.554 1.00 31.42 232 GLY A N 1
ATOM 1807 C CA . GLY A 1 232 ? 3.445 3.312 -26.427 1.00 31.42 232 GLY A CA 1
ATOM 1808 C C . GLY A 1 232 ? 3.543 1.787 -26.378 1.00 31.42 232 GLY A C 1
ATOM 1809 O O . GLY A 1 232 ? 2.682 1.093 -25.837 1.00 31.42 232 GLY A O 1
ATOM 1810 N N . ALA A 1 233 ? 4.591 1.277 -27.018 1.00 32.94 233 ALA A N 1
ATOM 1811 C CA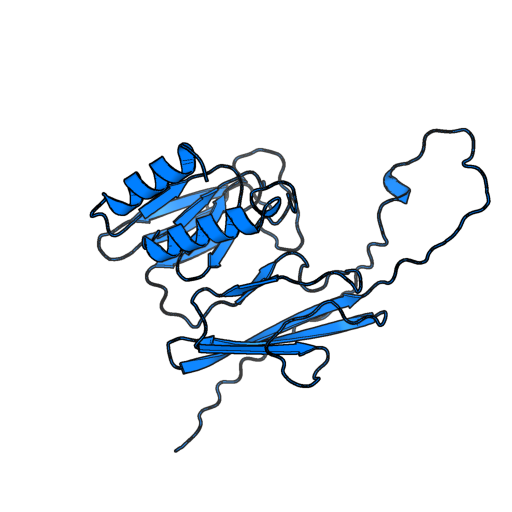 . ALA A 1 233 ? 4.845 -0.134 -27.248 1.00 32.94 233 ALA A CA 1
ATOM 1812 C C . ALA A 1 233 ? 4.647 -0.994 -25.984 1.00 32.94 233 ALA A C 1
ATOM 1814 O O . ALA A 1 233 ? 5.505 -1.044 -25.107 1.00 32.94 233 ALA A O 1
ATOM 1815 N N . MET A 1 234 ? 3.541 -1.742 -25.926 1.00 33.41 234 MET A N 1
ATOM 1816 C CA . MET A 1 234 ? 3.380 -2.844 -24.977 1.00 33.41 234 MET A CA 1
ATOM 1817 C C . MET A 1 234 ? 4.310 -3.996 -25.378 1.00 33.41 234 MET A C 1
ATOM 1819 O O . MET A 1 234 ? 3.939 -4.886 -26.146 1.00 33.41 234 MET A O 1
ATOM 1823 N N . GLY A 1 235 ? 5.542 -3.972 -24.876 1.00 33.22 235 GLY A N 1
ATOM 1824 C CA . GLY A 1 235 ? 6.452 -5.111 -24.913 1.00 33.22 235 GLY A CA 1
ATOM 1825 C C . GLY A 1 235 ? 6.151 -6.061 -23.756 1.00 33.22 235 GLY A C 1
ATOM 1826 O O . GLY A 1 235 ? 6.583 -5.822 -22.636 1.00 33.22 235 GLY A O 1
ATOM 1827 N N . ILE A 1 236 ? 5.422 -7.150 -24.012 1.00 30.48 236 ILE A N 1
ATOM 1828 C CA . ILE A 1 236 ? 5.275 -8.250 -23.046 1.00 30.48 236 ILE A CA 1
ATOM 1829 C C . ILE A 1 236 ? 6.610 -9.009 -22.996 1.00 30.48 236 ILE A C 1
ATOM 1831 O O . ILE A 1 236 ? 6.898 -9.815 -23.883 1.00 30.48 236 ILE A O 1
ATOM 1835 N N . ALA A 1 237 ? 7.425 -8.767 -21.970 1.00 32.38 237 ALA A N 1
ATOM 1836 C CA . ALA A 1 237 ? 8.575 -9.606 -21.645 1.00 32.38 237 ALA A CA 1
ATOM 1837 C C . ALA A 1 237 ? 8.153 -10.647 -20.595 1.00 32.38 237 ALA A C 1
ATOM 1839 O O . ALA A 1 237 ? 7.928 -10.334 -19.431 1.00 32.38 237 ALA A O 1
ATOM 1840 N N . ALA A 1 238 ? 8.019 -11.908 -21.011 1.00 27.16 238 ALA A N 1
ATOM 1841 C CA . ALA A 1 238 ? 7.799 -13.018 -20.091 1.00 27.16 238 ALA A CA 1
ATOM 1842 C C . ALA A 1 238 ? 9.088 -13.295 -19.294 1.00 27.16 238 ALA A C 1
ATOM 1844 O O . ALA A 1 238 ? 10.094 -13.681 -19.891 1.00 27.16 238 ALA A O 1
ATOM 1845 N N . VAL A 1 239 ? 9.067 -13.138 -17.965 1.00 30.84 239 VAL A N 1
ATOM 1846 C CA . VAL A 1 239 ? 10.201 -13.487 -17.091 1.00 30.84 239 VAL A CA 1
ATOM 1847 C C . VAL A 1 239 ? 9.736 -14.365 -15.927 1.00 30.84 239 VAL A C 1
ATOM 1849 O O . VAL A 1 239 ? 8.709 -14.131 -15.296 1.00 30.84 239 VAL A O 1
ATOM 1852 N N . ILE A 1 240 ? 10.498 -15.433 -15.697 1.00 27.17 240 ILE A N 1
ATOM 1853 C CA . ILE A 1 240 ? 10.289 -16.477 -14.688 1.00 27.17 240 ILE A CA 1
ATOM 1854 C C . ILE A 1 240 ? 10.581 -15.911 -13.290 1.00 27.17 240 ILE A C 1
ATOM 1856 O O . ILE A 1 240 ? 11.688 -15.446 -13.035 1.00 27.17 240 ILE A O 1
ATOM 1860 N N . MET A 1 241 ? 9.610 -16.006 -12.375 1.00 28.08 241 MET A N 1
ATOM 1861 C CA . MET A 1 241 ? 9.798 -15.684 -10.957 1.00 28.08 241 MET A CA 1
ATOM 1862 C C . MET A 1 241 ? 10.697 -16.713 -10.262 1.00 28.08 241 MET A C 1
ATOM 1864 O O . MET A 1 241 ? 10.430 -17.914 -10.311 1.00 28.08 241 MET A O 1
ATOM 1868 N N . VAL A 1 242 ? 11.705 -16.235 -9.532 1.00 25.89 242 VAL A N 1
ATOM 1869 C CA . VAL A 1 242 ? 12.467 -17.028 -8.560 1.00 25.89 242 VAL A CA 1
ATOM 1870 C C . VAL A 1 242 ? 12.443 -16.281 -7.227 1.00 25.89 242 VAL A C 1
ATOM 1872 O O . VAL A 1 242 ? 13.138 -15.288 -7.053 1.00 25.89 242 VAL A O 1
ATOM 1875 N N . VAL A 1 243 ? 11.624 -16.749 -6.282 1.00 27.59 243 VAL A N 1
ATOM 1876 C CA . VAL A 1 243 ? 11.616 -16.256 -4.895 1.00 27.59 243 VAL A CA 1
ATOM 1877 C C . VAL A 1 243 ? 12.639 -17.068 -4.101 1.00 27.59 243 VAL A C 1
ATOM 1879 O O . VAL A 1 243 ? 12.463 -18.274 -3.920 1.00 27.59 243 VAL A O 1
ATOM 1882 N N . LEU A 1 244 ? 13.706 -16.426 -3.624 1.00 23.88 244 LEU A N 1
ATOM 1883 C CA . LEU A 1 244 ? 14.681 -17.028 -2.711 1.00 23.88 244 LEU A CA 1
ATOM 1884 C C . LEU A 1 244 ? 14.598 -16.330 -1.353 1.00 23.88 244 LEU A C 1
ATOM 1886 O O . LEU A 1 244 ? 15.027 -15.193 -1.206 1.00 23.88 244 LEU A O 1
ATOM 1890 N N . VAL A 1 245 ? 14.065 -17.028 -0.349 1.00 26.08 245 VAL A N 1
ATOM 1891 C CA . VAL A 1 245 ? 14.083 -16.572 1.047 1.00 26.08 245 VAL A CA 1
ATOM 1892 C C . VAL A 1 245 ? 15.309 -17.170 1.730 1.00 26.08 245 VAL A C 1
ATOM 1894 O O . VAL A 1 245 ? 15.360 -18.378 1.973 1.00 26.08 245 VAL A O 1
ATOM 1897 N N . TYR A 1 246 ? 16.296 -16.337 2.063 1.00 28.81 246 TYR A N 1
ATOM 1898 C CA . TYR A 1 246 ? 17.438 -16.751 2.877 1.00 28.81 246 TYR A CA 1
ATOM 1899 C C . TYR A 1 246 ? 17.237 -16.332 4.331 1.00 28.81 246 TYR A C 1
ATOM 1901 O O . TYR A 1 246 ? 17.113 -15.155 4.648 1.00 28.81 246 TYR A O 1
ATOM 1909 N N . LYS A 1 247 ? 17.250 -17.313 5.238 1.00 25.05 247 LYS A N 1
ATOM 1910 C CA . LYS A 1 247 ? 17.251 -17.085 6.685 1.00 25.05 247 LYS A CA 1
ATOM 1911 C C . LYS A 1 247 ? 18.697 -17.149 7.176 1.00 25.05 247 LYS A C 1
ATOM 1913 O O . LYS A 1 247 ? 19.203 -18.233 7.469 1.00 25.05 247 LYS A O 1
ATOM 1918 N N . LEU A 1 248 ? 19.390 -16.013 7.204 1.00 28.52 248 LEU A N 1
ATOM 1919 C CA . LEU A 1 248 ? 20.757 -15.957 7.724 1.00 28.52 248 LEU A CA 1
ATOM 1920 C C . LEU A 1 248 ? 20.724 -15.889 9.253 1.00 28.52 248 LEU A C 1
ATOM 1922 O O . LEU A 1 248 ? 20.197 -14.956 9.849 1.00 28.52 248 LEU A O 1
ATOM 1926 N N . ARG A 1 249 ? 21.286 -16.919 9.890 1.00 27.30 249 ARG A N 1
ATOM 1927 C CA . ARG A 1 249 ? 21.518 -16.976 11.334 1.00 27.30 249 ARG A CA 1
ATOM 1928 C C . ARG A 1 249 ? 22.962 -16.551 11.572 1.00 27.30 249 ARG A C 1
ATOM 1930 O O . ARG A 1 249 ? 23.869 -17.343 11.329 1.00 27.30 249 ARG A O 1
ATOM 1937 N N . ILE A 1 250 ? 23.175 -15.312 11.997 1.00 34.62 250 ILE A N 1
ATOM 1938 C CA . ILE A 1 250 ? 24.502 -14.866 12.430 1.00 34.62 250 ILE A CA 1
ATOM 1939 C C . ILE A 1 250 ? 24.716 -15.436 13.836 1.00 34.62 250 ILE A C 1
ATOM 1941 O O . ILE A 1 250 ? 23.933 -15.168 14.745 1.00 34.62 250 ILE A O 1
ATOM 1945 N N . SER A 1 251 ? 25.705 -16.315 13.985 1.00 43.03 251 SER A N 1
ATOM 1946 C CA . SER A 1 251 ? 26.196 -16.759 15.291 1.00 43.03 251 SER A CA 1
ATOM 1947 C C . SER A 1 251 ? 27.148 -15.709 15.859 1.00 43.03 251 SER A C 1
ATOM 1949 O O . SER A 1 251 ? 27.957 -15.186 15.094 1.00 43.03 251 SER A O 1
ATOM 1951 N N . GLU A 1 252 ? 27.011 -15.455 17.164 1.00 50.41 252 GLU A N 1
ATOM 1952 C CA . GLU A 1 252 ? 27.739 -14.477 18.000 1.00 50.41 252 GLU A CA 1
ATOM 1953 C C . GLU A 1 252 ? 29.247 -14.352 17.736 1.00 50.41 252 GLU A C 1
ATOM 1955 O O . GLU A 1 252 ? 29.915 -15.393 17.520 1.00 50.41 252 GLU A O 1
#

Sequence (252 aa):
TGAQYEWLVDDLETTDKQIKFVIGHQPMYPLSHLGSSLDINETERDRLQALFVQENVTTYVCGHDHLFDRMTVNGVVQVISGGAGAPLYSTPWGGAYDHYVRTNVSTTRVEFEAIQTDGDIAENYTLPYEGCIEIALREIANTTAGLPDESPAIYFSEEPEEEYYSWDGGENTTEIGTLPDTNGLHTLDVYVKGSDGVWNHKHYAFTTVQGIDTETTTPPPDGIIDPIVIAGAMGIAAVIMVVLVYKLRISE